Protein AF-H2CIX2-F1 (afdb_monomer_lite)

InterPro domains:
  IPR001054 Adenylyl cyclase class-3/4/guanylyl cyclase [PF00211] (110-198)
  IPR001054 Adenylyl cyclase class-3/4/guanylyl cyclase [PS50125] (110-193)
  IPR001054 Adenylyl cyclase class-3/4/guanylyl cyclase [cd07302] (110-238)
  IPR007024 BLUF domain [PF04940] (1-93)
  IPR007024 BLUF domain [PS50925] (1-93)
  IPR007024 BLUF domain [SM01034] (1-94)
  IPR029787 Nucleotide cyclase [G3DSA:3.30.70.1230] (106-246)
  IPR029787 Nucleotide cyclase [SSF55073] (110-239)
  IPR036046 Acylphosphatase-like domain superfamily [SSF54975] (1-106)
  IPR050697 Adenylyl/Guanylyl Cyclase Class-3/4 [PTHR43081] (109-240)

pLDDT: mean 87.99, std 11.82, range [38.31, 97.81]

Radius of gyration: 23.23 Å; chains: 1; bounding box: 49×44×59 Å

Secondary structure (DSSP, 8-state):
-EEEEEEEEESS---HHHHHHHHHHHHHHHHHHT-EEEEEEETTEEEEEEEE-HHHHHHHHHHHHT-TTEEEEEEEEEE-S-SS-SSTT-S-EEEESSS---GGGSPEEEEETTEEEE---GGGHHHHHHHHHHHHHHHHHHHHTS-TTSGGGG----EEE--S--EEEEEE-SS-EEEEEESHHHHHHHHHHHHGGGSSBSEEEEHHHHHHS---SEEEEEEE--TT-SSPEEEEEE--GGGB-SS-HHHHHHHHHHHT-

Sequence (261 aa):
MKRVTYISRFSRHLTGEEIQKIAELSIRNNERDGLTGVLFTYKDVFYQIIEGPVEILDARLSKIFADDRHRDLFVLKVELNLETRAYSDWAMKTVILDDSQDFLMRPVSEMLGDGLMAVFNADETAASLEAVRQISAKLKSLRASRSANDPFSLLFAGFGISTGKVLEGNVGSVSRKDYTYLGDTVNTAARLQAVTRKVGRSVIFDESVLAAGNLSNVQPIGRYVPRGKDTELRLFSLTDLAVRLELPYDELKARIRDLAQ

Organism: NCBI:txid929563

Structure (mmCIF, N/CA/C/O backbone):
data_AF-H2CIX2-F1
#
_entry.id   AF-H2CIX2-F1
#
loop_
_atom_site.group_PDB
_atom_site.id
_atom_site.type_symbol
_atom_site.label_atom_id
_atom_site.label_alt_id
_atom_site.label_comp_id
_atom_site.label_asym_id
_atom_site.label_entity_id
_atom_site.label_seq_id
_atom_site.pdbx_PDB_ins_code
_atom_site.Cartn_x
_atom_site.Cartn_y
_atom_site.Cartn_z
_atom_site.occupancy
_atom_site.B_iso_or_equiv
_atom_site.auth_seq_id
_atom_site.auth_comp_id
_atom_site.auth_asym_id
_atom_site.auth_atom_id
_atom_site.pdbx_PDB_model_num
ATOM 1 N N . MET A 1 1 ? 8.167 6.685 -32.678 1.00 94.19 1 MET A N 1
ATOM 2 C CA . MET A 1 1 ? 9.001 5.989 -31.664 1.00 94.19 1 MET A CA 1
ATOM 3 C C . MET A 1 1 ? 8.345 4.670 -31.266 1.00 94.19 1 MET A C 1
ATOM 5 O O . MET A 1 1 ? 7.180 4.461 -31.596 1.00 94.19 1 MET A O 1
ATOM 9 N N . LYS A 1 2 ? 9.075 3.781 -30.586 1.00 96.75 2 LYS A N 1
ATOM 10 C CA . LYS A 1 2 ? 8.576 2.514 -30.025 1.00 96.75 2 LYS A CA 1
ATOM 11 C C . LYS A 1 2 ? 8.712 2.537 -28.506 1.00 96.75 2 LYS A C 1
ATOM 13 O O . LYS A 1 2 ? 9.652 3.143 -27.995 1.00 96.75 2 LYS A O 1
ATOM 18 N N . ARG A 1 3 ? 7.801 1.866 -27.803 1.00 97.69 3 ARG A N 1
ATOM 19 C CA . ARG A 1 3 ? 7.899 1.580 -26.368 1.00 97.69 3 ARG A CA 1
ATOM 20 C C . ARG A 1 3 ? 7.676 0.102 -26.116 1.00 97.69 3 ARG A C 1
ATOM 22 O O . ARG A 1 3 ? 6.799 -0.511 -26.723 1.00 97.69 3 ARG A O 1
ATOM 29 N N . VAL A 1 4 ? 8.469 -0.458 -25.214 1.00 97.38 4 VAL A N 1
ATOM 30 C CA . VAL A 1 4 ? 8.350 -1.848 -24.781 1.00 97.38 4 VAL A CA 1
ATOM 31 C C . VAL A 1 4 ? 8.257 -1.892 -23.267 1.00 97.38 4 VAL A C 1
ATOM 33 O O . VAL A 1 4 ? 9.027 -1.238 -22.564 1.00 97.38 4 VAL A O 1
ATOM 36 N N . THR A 1 5 ? 7.303 -2.680 -22.784 1.00 96.94 5 THR A N 1
ATOM 37 C CA . THR A 1 5 ? 7.120 -3.002 -21.373 1.00 96.94 5 THR A CA 1
ATOM 38 C C . THR A 1 5 ? 7.333 -4.492 -21.192 1.00 96.94 5 THR A C 1
ATOM 40 O O . THR A 1 5 ? 6.685 -5.296 -21.869 1.00 96.94 5 THR A O 1
ATOM 43 N N . TYR A 1 6 ? 8.221 -4.873 -20.283 1.00 95.44 6 TYR A N 1
ATOM 44 C CA . TYR A 1 6 ? 8.498 -6.275 -20.001 1.00 95.44 6 TYR A CA 1
ATOM 45 C C . TYR A 1 6 ? 8.793 -6.505 -18.520 1.00 95.44 6 TYR A C 1
ATOM 47 O O . TYR A 1 6 ? 9.116 -5.577 -17.773 1.00 95.44 6 TYR A O 1
ATOM 55 N N . ILE A 1 7 ? 8.691 -7.770 -18.127 1.00 96.06 7 ILE A N 1
ATOM 56 C CA . ILE A 1 7 ? 9.115 -8.273 -16.823 1.00 96.06 7 ILE A CA 1
ATOM 57 C C . ILE A 1 7 ? 10.163 -9.362 -16.994 1.00 96.06 7 ILE A C 1
ATOM 59 O O . ILE A 1 7 ? 10.184 -10.059 -18.005 1.00 96.06 7 ILE A O 1
ATOM 63 N N . SER A 1 8 ? 11.031 -9.516 -16.003 1.00 95.00 8 SER A N 1
ATOM 64 C CA . SER A 1 8 ? 12.005 -10.610 -15.932 1.00 95.00 8 SER A CA 1
ATOM 65 C C . SER A 1 8 ? 12.350 -10.884 -14.475 1.00 95.00 8 SER A C 1
ATOM 67 O O . SER A 1 8 ? 12.290 -9.973 -13.654 1.00 95.00 8 SER A O 1
ATOM 69 N N . ARG A 1 9 ? 12.733 -12.111 -14.139 1.00 92.81 9 ARG A N 1
ATOM 70 C CA . ARG A 1 9 ? 13.180 -12.471 -12.787 1.00 92.81 9 ARG A CA 1
ATOM 71 C C . ARG A 1 9 ? 14.685 -12.386 -12.682 1.00 92.81 9 ARG A C 1
ATOM 73 O O . ARG A 1 9 ? 15.374 -12.628 -13.667 1.00 92.81 9 ARG A O 1
ATOM 80 N N . PHE A 1 10 ? 15.210 -12.121 -11.496 1.00 95.38 10 PHE A N 1
ATOM 81 C CA . PHE A 1 10 ? 16.650 -12.167 -11.303 1.00 95.38 10 PHE A CA 1
ATOM 82 C C . PHE A 1 10 ? 17.150 -13.612 -11.479 1.00 95.38 10 PHE A C 1
ATOM 84 O O . PHE A 1 10 ? 16.494 -14.583 -11.078 1.00 95.38 10 PHE A O 1
ATOM 91 N N . SER A 1 11 ? 18.321 -13.772 -12.095 1.00 94.88 11 SER A N 1
ATOM 92 C CA . SER A 1 11 ? 18.968 -15.088 -12.226 1.00 94.88 11 SER A CA 1
ATOM 93 C C . SER A 1 11 ? 19.541 -15.570 -10.893 1.00 94.88 11 SER A C 1
ATOM 95 O O . SER A 1 11 ? 19.575 -16.768 -10.618 1.00 94.88 11 SER A O 1
ATOM 97 N N . ARG A 1 12 ? 19.947 -14.620 -10.049 1.00 93.25 12 ARG A N 1
ATOM 98 C CA . ARG A 1 12 ? 20.341 -14.786 -8.649 1.00 93.25 12 ARG A CA 1
ATOM 99 C C . ARG A 1 12 ? 19.885 -13.559 -7.873 1.00 93.25 12 ARG A C 1
ATOM 101 O O . ARG A 1 12 ? 19.645 -12.527 -8.485 1.00 93.25 12 ARG A O 1
ATOM 108 N N . HIS A 1 13 ? 19.855 -13.631 -6.551 1.00 88.44 13 HIS A N 1
ATOM 109 C CA . HIS A 1 13 ? 19.632 -12.431 -5.753 1.00 88.44 13 HIS A CA 1
ATOM 110 C C . HIS A 1 13 ? 20.687 -11.352 -6.085 1.00 88.44 13 HIS A C 1
ATOM 112 O O . HIS A 1 13 ? 21.881 -11.663 -6.219 1.00 88.44 13 HIS A O 1
ATOM 118 N N . LEU A 1 14 ? 20.228 -10.112 -6.270 1.00 90.25 14 LEU A N 1
ATOM 119 C CA . LEU A 1 14 ? 21.051 -8.944 -6.589 1.00 90.25 14 LEU A CA 1
ATOM 120 C C . LEU A 1 14 ? 20.946 -7.947 -5.442 1.00 90.25 14 LEU A C 1
ATOM 122 O O . LEU A 1 14 ? 19.845 -7.645 -4.989 1.00 90.25 14 LEU A O 1
ATOM 126 N N . THR A 1 15 ? 22.079 -7.415 -4.991 1.00 89.62 15 THR A N 1
ATOM 127 C CA . THR A 1 15 ? 22.074 -6.395 -3.935 1.00 89.62 15 THR A CA 1
ATOM 128 C C . THR A 1 15 ? 21.650 -5.030 -4.481 1.00 89.62 15 THR A C 1
ATOM 130 O O . THR A 1 15 ? 21.780 -4.758 -5.679 1.00 89.62 15 THR A O 1
ATOM 133 N N . GLY A 1 16 ? 21.213 -4.125 -3.598 1.00 87.12 16 GLY A N 1
ATOM 134 C CA . GLY A 1 16 ? 20.889 -2.743 -3.973 1.00 87.12 16 GLY A CA 1
ATOM 135 C C . GLY A 1 16 ? 22.035 -2.029 -4.706 1.00 87.12 16 GLY A C 1
ATOM 136 O O . GLY A 1 16 ? 21.798 -1.329 -5.687 1.00 87.12 16 GLY A O 1
ATOM 137 N N . GLU A 1 17 ? 23.296 -2.280 -4.328 1.00 89.75 17 GLU A N 1
ATOM 138 C CA . GLU A 1 17 ? 24.467 -1.741 -5.039 1.00 89.75 17 GLU A CA 1
ATOM 139 C C . GLU A 1 17 ? 24.618 -2.295 -6.462 1.00 89.75 17 GLU A C 1
ATOM 141 O O . GLU A 1 17 ? 25.010 -1.574 -7.381 1.00 89.75 17 GLU A O 1
ATOM 146 N N . GLU A 1 18 ? 24.333 -3.581 -6.672 1.00 92.19 18 GLU A N 1
ATOM 147 C CA . GLU A 1 18 ? 24.385 -4.193 -8.002 1.00 92.19 18 GLU A CA 1
ATOM 148 C C . GLU A 1 18 ? 23.289 -3.631 -8.908 1.00 92.19 18 GLU A C 1
ATOM 150 O O . GLU A 1 18 ? 23.552 -3.310 -10.071 1.00 92.19 18 GLU A O 1
ATOM 155 N N . ILE A 1 19 ? 22.088 -3.441 -8.360 1.00 92.12 19 ILE A N 1
ATOM 156 C CA . ILE A 1 19 ? 20.970 -2.795 -9.054 1.00 92.12 19 ILE A CA 1
ATOM 157 C C . ILE A 1 19 ? 21.322 -1.339 -9.384 1.00 92.12 19 ILE A C 1
ATOM 159 O O . ILE A 1 19 ? 21.088 -0.889 -10.506 1.00 92.12 19 ILE A O 1
ATOM 163 N N . GLN A 1 20 ? 21.970 -0.620 -8.468 1.00 90.06 20 GLN A N 1
ATOM 164 C CA . GLN A 1 20 ? 22.418 0.750 -8.706 1.00 90.06 20 GLN A CA 1
ATOM 165 C C . GLN A 1 20 ? 23.467 0.829 -9.829 1.00 90.06 20 GLN A C 1
ATOM 167 O O . GLN A 1 20 ? 23.382 1.696 -10.698 1.00 90.06 20 GLN A O 1
ATOM 172 N N . LYS A 1 21 ? 24.402 -0.125 -9.905 1.00 94.50 21 LYS A N 1
ATOM 173 C CA . LYS A 1 21 ? 25.356 -0.219 -11.029 1.00 94.50 21 LYS A CA 1
ATOM 174 C C . LYS A 1 21 ? 24.655 -0.486 -12.364 1.00 94.50 21 LYS A C 1
ATOM 176 O O . LYS A 1 21 ? 25.053 0.074 -13.390 1.00 94.50 21 LYS A O 1
ATOM 181 N N . ILE A 1 22 ? 23.609 -1.322 -12.373 1.00 94.62 22 ILE A N 1
ATOM 182 C CA . ILE A 1 22 ? 22.756 -1.530 -13.557 1.00 94.62 22 ILE A CA 1
ATOM 183 C C . ILE A 1 22 ? 22.092 -0.211 -13.960 1.00 94.62 22 ILE A C 1
ATOM 185 O O . ILE A 1 22 ? 22.119 0.145 -15.142 1.00 94.62 22 ILE A O 1
ATOM 189 N N . ALA A 1 23 ? 21.542 0.526 -12.995 1.00 91.69 23 ALA A N 1
ATOM 190 C CA . ALA A 1 23 ? 20.888 1.808 -13.217 1.00 91.69 23 ALA A CA 1
ATOM 191 C C . ALA A 1 23 ? 21.842 2.838 -13.834 1.00 91.69 23 ALA A C 1
ATOM 193 O O . ALA A 1 23 ? 21.547 3.387 -14.891 1.00 91.69 23 ALA A O 1
ATOM 194 N N . GLU A 1 24 ? 23.017 3.047 -13.244 1.00 94.62 24 GLU A N 1
ATOM 195 C CA . GLU A 1 24 ? 24.020 4.007 -13.725 1.00 94.62 24 GLU A CA 1
ATOM 196 C C . GLU A 1 24 ? 24.525 3.681 -15.134 1.00 94.62 24 GLU A C 1
ATOM 198 O O . GLU A 1 24 ? 24.725 4.570 -15.970 1.00 94.62 24 GLU A O 1
ATOM 203 N N . LEU A 1 25 ? 24.737 2.395 -15.426 1.00 95.81 25 LEU A N 1
ATOM 204 C CA . LEU A 1 25 ? 25.108 1.955 -16.766 1.00 95.81 25 LEU A CA 1
ATOM 205 C C . LEU A 1 25 ? 23.959 2.163 -17.761 1.00 95.81 25 LEU A C 1
ATOM 207 O O . LEU A 1 25 ? 24.206 2.537 -18.909 1.00 95.81 25 LEU A O 1
ATOM 211 N N . SER A 1 26 ? 22.719 1.926 -17.333 1.00 95.62 26 SER A N 1
ATOM 212 C CA . SER A 1 26 ? 21.526 2.118 -18.158 1.00 95.62 26 SER A CA 1
ATOM 213 C C . SER A 1 26 ? 21.296 3.592 -18.464 1.00 95.62 26 SER A C 1
ATOM 215 O O . SER A 1 26 ? 21.103 3.920 -19.627 1.00 95.62 26 SER A O 1
ATOM 217 N N . ILE A 1 27 ? 21.411 4.482 -17.472 1.00 94.62 27 ILE A N 1
ATOM 218 C CA . ILE A 1 27 ? 21.290 5.938 -17.645 1.00 94.62 27 ILE A CA 1
ATOM 219 C C . ILE A 1 27 ? 22.288 6.421 -18.698 1.00 94.62 27 ILE A C 1
ATOM 221 O O . ILE A 1 27 ? 21.867 6.931 -19.730 1.00 94.62 27 ILE A O 1
ATOM 225 N N . ARG A 1 28 ? 23.590 6.157 -18.516 1.00 96.38 28 ARG A N 1
ATOM 226 C CA . ARG A 1 28 ? 24.632 6.604 -19.462 1.00 96.38 28 ARG A CA 1
ATOM 227 C C . ARG A 1 28 ? 24.407 6.094 -20.884 1.00 96.38 28 ARG A C 1
ATOM 229 O O . ARG A 1 28 ? 24.587 6.822 -21.857 1.00 96.38 28 ARG A O 1
ATOM 236 N N . ASN A 1 29 ? 24.047 4.819 -21.013 1.00 95.81 29 ASN A N 1
ATOM 237 C CA . ASN A 1 29 ? 23.776 4.214 -22.312 1.00 95.81 29 ASN A CA 1
ATOM 238 C C . ASN A 1 29 ? 22.541 4.822 -22.978 1.00 95.81 29 ASN A C 1
ATOM 240 O O . ASN A 1 29 ? 22.564 5.075 -24.177 1.00 95.81 29 ASN A O 1
ATOM 244 N N . ASN A 1 30 ? 21.481 5.038 -22.208 1.00 96.62 30 ASN A N 1
ATOM 245 C CA . ASN A 1 30 ? 20.217 5.540 -22.712 1.00 96.62 30 ASN A CA 1
ATOM 246 C C . ASN A 1 30 ? 20.297 7.022 -23.074 1.00 96.62 30 ASN A C 1
ATOM 248 O O . ASN A 1 30 ? 19.763 7.398 -24.109 1.00 96.62 30 ASN A O 1
ATOM 252 N N . GLU A 1 31 ? 21.023 7.837 -22.303 1.00 95.38 31 GLU A N 1
ATOM 253 C CA . GLU A 1 31 ? 21.308 9.234 -22.655 1.00 95.38 31 GLU A CA 1
ATOM 254 C C . GLU A 1 31 ? 22.016 9.327 -24.007 1.00 95.38 31 GLU A C 1
ATOM 256 O O . GLU A 1 31 ? 21.578 10.064 -24.888 1.00 95.38 31 GLU A O 1
ATOM 261 N N . ARG A 1 32 ? 23.068 8.521 -24.204 1.00 96.31 32 ARG A N 1
ATOM 262 C CA . ARG A 1 32 ? 23.796 8.451 -25.479 1.00 96.31 32 ARG A CA 1
ATOM 263 C C . ARG A 1 32 ? 22.892 8.016 -26.635 1.00 96.31 32 ARG A C 1
ATOM 265 O O . ARG A 1 32 ? 23.008 8.541 -27.737 1.00 96.31 32 ARG A O 1
ATOM 272 N N . ASP A 1 33 ? 22.029 7.038 -26.385 1.00 96.06 33 ASP A N 1
ATOM 273 C CA . ASP A 1 33 ? 21.206 6.386 -27.405 1.00 96.06 33 ASP A CA 1
ATOM 274 C C . ASP A 1 33 ? 19.844 7.088 -27.619 1.00 96.06 33 ASP A C 1
ATOM 276 O O . ASP A 1 33 ? 19.042 6.658 -28.448 1.00 96.06 33 ASP A O 1
ATOM 280 N N . GLY A 1 34 ? 19.550 8.163 -26.878 1.00 95.62 34 GLY A N 1
ATOM 281 C CA . GLY A 1 34 ? 18.254 8.844 -26.928 1.00 95.62 34 GLY A CA 1
ATOM 282 C C . GLY A 1 34 ? 17.087 7.951 -26.486 1.00 95.62 34 GLY A C 1
ATOM 283 O O . GLY A 1 34 ? 15.985 8.045 -27.035 1.00 95.62 34 GLY A O 1
ATOM 284 N N . LEU A 1 35 ? 17.320 7.051 -25.533 1.00 97.56 35 LEU A N 1
ATOM 285 C CA . LEU A 1 35 ? 16.307 6.192 -24.922 1.00 97.56 35 LEU A CA 1
ATOM 286 C C . LEU A 1 35 ? 15.858 6.787 -23.584 1.00 97.56 35 LEU A C 1
ATOM 288 O O . LEU A 1 35 ? 16.645 7.404 -22.871 1.00 97.56 35 LEU A O 1
ATOM 292 N N . THR A 1 36 ? 14.594 6.582 -23.233 1.00 97.19 36 THR A N 1
ATOM 293 C CA . THR A 1 36 ? 14.037 6.993 -21.940 1.00 97.19 36 THR A CA 1
ATOM 294 C C . THR A 1 36 ? 13.224 5.866 -21.327 1.00 97.19 36 THR A C 1
ATOM 296 O O . THR A 1 36 ? 12.839 4.921 -22.021 1.00 97.19 36 THR A O 1
ATOM 299 N N . GLY A 1 37 ? 12.965 5.931 -20.025 1.00 92.88 37 GLY A N 1
ATOM 300 C CA . GLY A 1 37 ? 12.165 4.918 -19.361 1.00 92.88 37 GLY A CA 1
ATOM 301 C C . GLY A 1 37 ? 12.316 4.853 -17.851 1.00 92.88 37 GLY A C 1
ATOM 302 O O . GLY A 1 37 ? 12.899 5.725 -17.201 1.00 92.88 37 GLY A O 1
ATOM 303 N N . VAL A 1 38 ? 11.776 3.768 -17.306 1.00 93.88 38 VAL A N 1
ATOM 304 C CA . VAL A 1 38 ? 11.781 3.465 -15.878 1.00 93.88 38 VAL A CA 1
ATOM 305 C C . VAL A 1 38 ? 12.042 1.978 -15.643 1.00 93.88 38 VAL A C 1
ATOM 307 O O . VAL A 1 38 ? 11.542 1.126 -16.380 1.00 93.88 38 VAL A O 1
ATOM 310 N N . LEU A 1 39 ? 12.821 1.682 -14.606 1.00 94.38 39 LEU A N 1
ATOM 311 C CA . LEU A 1 39 ? 13.141 0.348 -14.116 1.00 94.38 39 LEU A CA 1
ATOM 312 C C . LEU A 1 39 ? 12.684 0.232 -12.659 1.00 94.38 39 LEU A C 1
ATOM 314 O O . LEU A 1 39 ? 13.170 0.959 -11.794 1.00 94.38 39 LEU A O 1
ATOM 318 N N . PHE A 1 40 ? 11.776 -0.698 -12.388 1.00 91.31 40 PHE A N 1
ATOM 319 C CA . PHE A 1 40 ? 11.351 -1.060 -11.040 1.00 91.31 40 PHE A CA 1
ATOM 320 C C . PHE A 1 40 ? 11.924 -2.419 -10.652 1.00 91.31 40 PHE A C 1
ATOM 322 O O . PHE A 1 40 ? 12.026 -3.319 -11.492 1.00 91.31 40 PHE A O 1
ATOM 329 N N . THR A 1 41 ? 12.244 -2.575 -9.369 1.00 89.94 41 THR A N 1
ATOM 330 C CA . THR A 1 41 ? 12.546 -3.878 -8.766 1.00 89.94 41 THR A CA 1
ATOM 331 C C . THR A 1 41 ? 11.654 -4.139 -7.561 1.00 89.94 41 THR A C 1
ATOM 333 O O . THR A 1 41 ? 11.426 -3.229 -6.765 1.00 89.94 41 THR A O 1
ATOM 336 N N . TYR A 1 42 ? 11.119 -5.358 -7.462 1.00 85.00 42 TYR A N 1
ATOM 337 C CA . TYR A 1 42 ? 10.347 -5.840 -6.312 1.00 85.00 42 TYR A CA 1
ATOM 338 C C . TYR A 1 42 ? 10.465 -7.360 -6.199 1.00 85.00 42 TYR A C 1
ATOM 340 O O . TYR A 1 42 ? 10.190 -8.053 -7.181 1.00 85.00 42 TYR A O 1
ATOM 348 N N . LYS A 1 43 ? 10.836 -7.880 -5.024 1.00 83.44 43 LYS A N 1
ATOM 349 C CA . LYS A 1 43 ? 10.956 -9.318 -4.720 1.00 83.44 43 LYS A CA 1
ATOM 350 C C . LYS A 1 43 ? 11.637 -10.117 -5.840 1.00 83.44 43 LYS A C 1
ATOM 352 O O . LYS A 1 43 ? 11.060 -11.059 -6.383 1.00 83.44 43 LYS A O 1
ATOM 357 N N . ASP A 1 44 ? 12.851 -9.709 -6.208 1.00 88.56 44 ASP A N 1
ATOM 358 C CA . ASP A 1 44 ? 13.673 -10.331 -7.262 1.00 88.56 44 ASP A CA 1
ATOM 359 C C . ASP A 1 44 ? 13.056 -10.310 -8.681 1.00 88.56 44 ASP A C 1
ATOM 361 O O . ASP A 1 44 ? 13.398 -11.124 -9.548 1.00 88.56 44 ASP A O 1
ATOM 365 N N . VAL A 1 45 ? 12.139 -9.379 -8.953 1.00 91.00 45 VAL A N 1
ATOM 366 C CA . VAL A 1 45 ? 11.558 -9.150 -10.282 1.00 91.00 45 VAL A CA 1
ATOM 367 C C . VAL A 1 45 ? 11.972 -7.777 -10.795 1.00 91.00 45 VAL A C 1
ATOM 369 O O . VAL A 1 45 ? 11.794 -6.773 -10.113 1.00 91.00 45 VAL A O 1
ATOM 372 N N . PHE A 1 46 ? 12.468 -7.724 -12.031 1.00 95.00 46 PHE A N 1
ATOM 373 C CA . PHE A 1 46 ? 12.577 -6.496 -12.811 1.00 95.00 46 PHE A CA 1
ATOM 374 C C . PHE A 1 46 ? 11.273 -6.239 -13.566 1.00 95.00 46 PHE A C 1
ATOM 376 O O . PHE A 1 46 ? 10.760 -7.125 -14.253 1.00 95.00 46 PHE A O 1
ATOM 383 N N . TYR A 1 47 ? 10.799 -4.999 -13.513 1.00 95.50 47 TYR A N 1
ATOM 384 C CA . TYR A 1 47 ? 9.753 -4.473 -14.383 1.00 95.50 47 TYR A CA 1
ATOM 385 C C . TYR A 1 47 ? 10.303 -3.237 -15.085 1.00 95.50 47 TYR A C 1
ATOM 387 O O . TYR A 1 47 ? 10.655 -2.259 -14.427 1.00 95.50 47 TYR A O 1
ATOM 395 N N . GLN A 1 48 ? 10.391 -3.260 -16.413 1.00 96.44 48 GLN A N 1
ATOM 396 C CA . GLN A 1 48 ? 10.991 -2.159 -17.162 1.00 96.44 48 GLN A CA 1
ATOM 397 C C . GLN A 1 48 ? 10.076 -1.666 -18.274 1.00 96.44 48 GLN A C 1
ATOM 399 O O . GLN A 1 48 ? 9.485 -2.446 -19.024 1.00 96.44 48 GLN A O 1
ATOM 404 N N . ILE A 1 49 ? 10.004 -0.342 -18.392 1.00 97.06 49 ILE A N 1
ATOM 405 C CA . ILE A 1 49 ? 9.420 0.355 -19.531 1.00 97.06 49 ILE A CA 1
ATOM 406 C C . ILE A 1 49 ? 10.535 1.159 -20.184 1.00 97.06 49 ILE A C 1
ATOM 408 O O . ILE A 1 49 ? 11.195 1.951 -19.515 1.00 97.06 49 ILE A O 1
ATOM 412 N N . ILE A 1 50 ? 10.742 0.966 -21.481 1.00 97.81 50 ILE A N 1
ATOM 413 C CA . ILE A 1 50 ? 11.768 1.677 -22.242 1.00 97.81 50 ILE A CA 1
ATOM 414 C C . ILE A 1 50 ? 11.209 2.125 -23.594 1.00 97.81 50 ILE A C 1
ATOM 416 O O . ILE A 1 50 ? 10.484 1.381 -24.258 1.00 97.81 50 ILE A O 1
ATOM 420 N N . GLU A 1 51 ? 11.505 3.362 -23.987 1.00 97.31 51 GLU A N 1
ATOM 421 C CA . GLU A 1 51 ? 10.970 3.997 -25.190 1.00 97.31 51 GLU A CA 1
ATOM 422 C C . GLU A 1 51 ? 12.027 4.821 -25.943 1.00 97.31 51 GLU A C 1
ATOM 424 O O . GLU A 1 51 ? 12.947 5.400 -25.360 1.00 97.31 51 GLU A O 1
ATOM 429 N N . GLY A 1 52 ? 11.904 4.882 -27.269 1.00 97.25 52 GLY A N 1
ATOM 430 C CA . GLY A 1 52 ? 12.817 5.646 -28.116 1.00 97.25 52 GLY A CA 1
ATOM 431 C C . GLY A 1 52 ? 12.741 5.302 -29.605 1.00 97.25 52 GLY A C 1
ATOM 432 O O . GLY A 1 52 ? 11.732 4.749 -30.063 1.00 97.25 52 GLY A O 1
ATOM 433 N N . PRO A 1 53 ? 13.770 5.671 -30.391 1.00 97.62 53 PRO A N 1
ATOM 434 C CA . PRO A 1 53 ? 13.881 5.287 -31.798 1.00 97.62 53 PRO A CA 1
ATOM 435 C C . PRO A 1 53 ? 13.843 3.762 -31.954 1.00 97.62 53 PRO A C 1
ATOM 437 O O . PRO A 1 53 ? 14.417 3.050 -31.133 1.00 97.62 53 PRO A O 1
ATOM 440 N N . VAL A 1 54 ? 13.149 3.262 -32.979 1.00 96.88 54 VAL A N 1
ATOM 441 C CA . VAL A 1 54 ? 12.785 1.837 -33.100 1.00 96.88 54 VAL A CA 1
ATOM 442 C C . VAL A 1 54 ? 14.028 0.955 -33.184 1.00 96.88 54 VAL A C 1
ATOM 444 O O . VAL A 1 54 ? 14.183 0.020 -32.406 1.00 96.88 54 VAL A O 1
ATOM 447 N N . GLU A 1 55 ? 14.944 1.307 -34.076 1.00 96.62 55 GLU A N 1
ATOM 448 C CA . GLU A 1 55 ? 16.151 0.547 -34.389 1.00 96.62 55 GLU A CA 1
ATOM 449 C C . GLU A 1 55 ? 17.114 0.529 -33.198 1.00 96.62 55 GLU A C 1
ATOM 451 O O . GLU A 1 55 ? 17.699 -0.500 -32.857 1.00 96.62 55 GLU A O 1
ATOM 456 N N . ILE A 1 56 ? 17.241 1.675 -32.526 1.00 97.69 56 ILE A N 1
ATOM 457 C CA . ILE A 1 56 ? 18.098 1.833 -31.350 1.00 97.69 56 ILE A CA 1
ATOM 458 C C . ILE A 1 56 ? 17.536 1.045 -30.165 1.00 97.69 56 ILE A C 1
ATOM 460 O O . ILE A 1 56 ? 18.280 0.360 -29.457 1.00 97.69 56 ILE A O 1
ATOM 464 N N . LEU A 1 57 ? 16.217 1.102 -29.970 1.00 97.44 57 LEU A N 1
ATOM 465 C CA . LEU A 1 57 ? 15.542 0.355 -28.923 1.00 97.44 57 LEU A CA 1
ATOM 466 C C . LEU A 1 57 ? 15.645 -1.155 -29.156 1.00 97.44 57 LEU A C 1
ATOM 468 O O . LEU A 1 57 ? 15.929 -1.889 -28.215 1.00 97.44 57 LEU A O 1
ATOM 472 N N . ASP A 1 58 ? 15.497 -1.626 -30.390 1.00 97.12 58 ASP A N 1
ATOM 473 C CA . ASP A 1 58 ? 15.586 -3.056 -30.705 1.00 97.12 58 ASP A CA 1
ATOM 474 C C . ASP A 1 58 ? 17.003 -3.606 -30.517 1.00 97.12 58 ASP A C 1
ATOM 476 O O . ASP A 1 58 ? 17.187 -4.690 -29.948 1.00 97.12 58 ASP A O 1
ATOM 480 N N . ALA A 1 59 ? 18.024 -2.824 -30.876 1.00 96.81 59 ALA A N 1
ATOM 481 C CA . ALA A 1 59 ? 19.413 -3.160 -30.576 1.00 96.81 59 ALA A CA 1
ATOM 482 C C . ALA A 1 59 ? 19.681 -3.208 -29.061 1.00 96.81 59 ALA A C 1
ATOM 484 O O . ALA A 1 59 ? 20.428 -4.066 -28.579 1.00 96.81 59 ALA A O 1
ATOM 485 N N . ARG A 1 60 ? 19.065 -2.304 -28.289 1.00 97.19 60 ARG A N 1
ATOM 486 C CA . ARG A 1 60 ? 19.170 -2.290 -26.827 1.00 97.19 60 ARG A CA 1
ATOM 487 C C . ARG A 1 60 ? 18.460 -3.486 -26.196 1.00 97.19 60 ARG A C 1
ATOM 489 O O . ARG A 1 60 ? 19.061 -4.153 -25.358 1.00 97.19 60 ARG A O 1
ATOM 496 N N . LEU A 1 61 ? 17.234 -3.784 -26.619 1.00 96.19 61 LEU A N 1
ATOM 497 C CA . LEU A 1 61 ? 16.454 -4.921 -26.126 1.00 96.19 61 LEU A CA 1
ATOM 498 C C . LEU A 1 61 ? 17.146 -6.247 -26.425 1.00 96.19 61 LEU A C 1
ATOM 500 O O . LEU A 1 61 ? 17.190 -7.095 -25.549 1.00 96.19 61 LEU A O 1
ATOM 504 N N . SER A 1 62 ? 17.777 -6.395 -27.591 1.00 96.31 62 SER A N 1
ATOM 505 C CA . SER A 1 62 ? 18.556 -7.599 -27.919 1.00 96.31 62 SER A CA 1
ATOM 506 C C . SER A 1 62 ? 19.684 -7.858 -26.914 1.00 96.31 62 SER A C 1
ATOM 508 O O . SER A 1 62 ? 19.919 -8.998 -26.528 1.00 96.31 62 SER A O 1
ATOM 510 N N . LYS A 1 63 ? 20.364 -6.797 -26.451 1.00 96.81 63 LYS A N 1
ATOM 511 C CA . LYS A 1 63 ? 21.393 -6.907 -25.405 1.00 96.81 63 LYS A CA 1
ATOM 512 C C . LYS A 1 63 ? 20.789 -7.232 -24.050 1.00 96.81 63 LYS A C 1
ATOM 514 O O . LYS A 1 63 ? 21.345 -8.053 -23.337 1.00 96.81 63 LYS A O 1
ATOM 519 N N . ILE A 1 64 ? 19.676 -6.582 -23.710 1.00 96.00 64 ILE A N 1
ATOM 520 C CA . ILE A 1 64 ? 18.995 -6.829 -22.443 1.00 96.00 64 ILE A CA 1
ATOM 521 C C . ILE A 1 64 ? 18.504 -8.276 -22.393 1.00 96.00 64 ILE A C 1
ATOM 523 O O . ILE A 1 64 ? 18.764 -8.950 -21.420 1.00 96.00 64 ILE A O 1
ATOM 527 N N . PHE A 1 65 ? 17.891 -8.797 -23.453 1.00 93.56 65 PHE A N 1
ATOM 528 C CA . PHE A 1 65 ? 17.337 -10.156 -23.475 1.00 93.56 65 PHE A CA 1
ATOM 529 C C . PHE A 1 65 ? 18.403 -11.255 -23.376 1.00 93.56 65 PHE A C 1
ATOM 531 O O . PHE A 1 65 ? 18.076 -12.390 -23.040 1.00 93.56 65 PHE A O 1
ATOM 538 N N . ALA A 1 66 ? 19.656 -10.928 -23.691 1.00 96.19 66 ALA A N 1
ATOM 539 C CA . ALA A 1 66 ? 20.799 -11.824 -23.566 1.00 96.19 66 ALA A CA 1
ATOM 540 C C . ALA A 1 66 ? 21.573 -11.635 -22.246 1.00 96.19 66 ALA A C 1
ATOM 542 O O . ALA A 1 66 ? 22.603 -12.279 -22.053 1.00 96.19 66 ALA A O 1
ATOM 543 N N . ASP A 1 67 ? 21.128 -10.732 -21.370 1.00 96.94 67 ASP A N 1
ATOM 544 C CA . ASP A 1 67 ? 21.804 -10.412 -20.118 1.00 96.94 67 ASP A CA 1
ATOM 545 C C . ASP A 1 67 ? 21.657 -11.563 -19.113 1.00 96.94 67 ASP A C 1
ATOM 547 O O . ASP A 1 67 ? 20.559 -12.041 -18.846 1.00 96.94 67 ASP A O 1
ATOM 551 N N . ASP A 1 68 ? 22.763 -12.025 -18.535 1.00 96.56 68 ASP A N 1
ATOM 552 C CA . ASP A 1 68 ? 22.778 -13.192 -17.647 1.00 96.56 68 ASP A CA 1
ATOM 553 C C . ASP A 1 68 ? 22.228 -12.898 -16.244 1.00 96.56 68 ASP A C 1
ATOM 555 O O . ASP A 1 68 ? 21.898 -13.820 -15.490 1.00 96.56 68 ASP A O 1
ATOM 559 N N . ARG A 1 69 ? 22.070 -11.619 -15.886 1.00 96.31 69 ARG A N 1
ATOM 560 C CA . ARG A 1 69 ? 21.573 -11.194 -14.569 1.00 96.31 69 ARG A CA 1
ATOM 561 C C . ARG A 1 69 ? 20.075 -11.426 -14.393 1.00 96.31 69 ARG A C 1
ATOM 563 O O . ARG A 1 69 ? 19.596 -11.389 -13.257 1.00 96.31 69 ARG A O 1
ATOM 570 N N . HIS A 1 70 ? 19.341 -11.700 -15.470 1.00 97.31 70 HIS A N 1
ATOM 571 C CA . HIS A 1 70 ? 17.920 -12.019 -15.409 1.00 97.31 70 HIS A CA 1
ATOM 572 C C . HIS A 1 70 ? 17.522 -13.224 -16.273 1.00 97.31 70 HIS A C 1
ATOM 574 O O . HIS A 1 70 ? 18.274 -13.707 -17.115 1.00 97.31 70 HIS A O 1
ATOM 580 N N . ARG A 1 71 ? 16.316 -13.731 -16.037 1.00 96.00 71 ARG A N 1
ATOM 581 C CA . ARG A 1 71 ? 15.711 -14.877 -16.721 1.00 96.00 71 ARG A CA 1
ATOM 582 C C . ARG A 1 71 ? 14.197 -14.714 -16.792 1.00 96.00 71 ARG A C 1
ATOM 584 O O . ARG A 1 71 ? 13.645 -13.750 -16.261 1.00 96.00 71 ARG A O 1
ATOM 591 N N . ASP A 1 72 ? 13.523 -15.678 -17.416 1.00 93.38 72 ASP A N 1
ATOM 592 C CA . ASP A 1 72 ? 12.059 -15.710 -17.547 1.00 93.38 72 ASP A CA 1
ATOM 593 C C . ASP A 1 72 ? 11.495 -14.393 -18.113 1.00 93.38 72 ASP A C 1
ATOM 595 O O . ASP A 1 72 ? 10.481 -13.877 -17.638 1.00 93.38 72 ASP A O 1
ATOM 599 N N . LEU A 1 73 ? 12.193 -13.806 -19.093 1.00 95.56 73 LEU A N 1
ATOM 600 C CA . LEU A 1 73 ? 11.792 -12.532 -19.672 1.00 95.56 73 LEU A CA 1
ATOM 601 C C . LEU A 1 73 ? 10.477 -12.686 -20.435 1.00 95.56 73 LEU A C 1
ATOM 603 O O . LEU A 1 73 ? 10.350 -13.522 -21.330 1.00 95.56 73 LEU A O 1
ATOM 607 N N . PHE A 1 74 ? 9.514 -11.832 -20.107 1.00 92.31 74 PHE A N 1
ATOM 608 C CA . PHE A 1 74 ? 8.202 -11.809 -20.729 1.00 92.31 74 PHE A CA 1
ATOM 609 C C . PHE A 1 74 ? 7.831 -10.383 -21.132 1.00 92.31 74 PHE A C 1
ATOM 611 O O . PHE A 1 74 ? 7.700 -9.487 -20.294 1.00 92.31 74 PHE A O 1
ATOM 618 N N . VAL A 1 75 ? 7.655 -10.169 -22.436 1.00 94.31 75 VAL A N 1
ATOM 619 C CA . VAL A 1 75 ? 7.211 -8.883 -22.980 1.00 94.31 75 VAL A CA 1
ATOM 620 C C . VAL A 1 75 ? 5.706 -8.755 -22.771 1.00 94.31 75 VAL A C 1
ATOM 622 O O . VAL A 1 75 ? 4.924 -9.507 -23.344 1.00 94.31 75 VAL A O 1
ATOM 625 N N . LEU A 1 76 ? 5.304 -7.786 -21.951 1.00 88.75 76 LEU A N 1
ATOM 626 C CA . LEU A 1 76 ? 3.905 -7.530 -21.612 1.00 88.75 76 LEU A CA 1
ATOM 627 C C . LEU A 1 76 ? 3.203 -6.711 -22.692 1.00 88.75 76 LEU A C 1
ATOM 629 O O . LEU A 1 76 ? 2.028 -6.930 -22.980 1.00 88.75 76 LEU A O 1
ATOM 633 N N . LYS A 1 77 ? 3.910 -5.730 -23.260 1.00 92.88 77 LYS A N 1
ATOM 634 C CA . LYS A 1 77 ? 3.325 -4.786 -24.210 1.00 92.88 77 LYS A CA 1
ATOM 635 C C . LYS A 1 77 ? 4.383 -4.216 -25.145 1.00 92.88 77 LYS A C 1
ATOM 637 O O . LYS A 1 77 ? 5.486 -3.875 -24.717 1.00 92.88 77 LYS A O 1
ATOM 642 N N . VAL A 1 78 ? 4.010 -4.065 -26.413 1.00 95.31 78 VAL A N 1
ATOM 643 C CA . VAL A 1 78 ? 4.783 -3.343 -27.427 1.00 95.31 78 VAL A CA 1
ATOM 644 C C . VAL A 1 78 ? 3.882 -2.293 -28.057 1.00 95.31 78 VAL A C 1
ATOM 646 O O . VAL A 1 78 ? 2.788 -2.605 -28.519 1.00 95.31 78 VAL A O 1
ATOM 649 N N . GLU A 1 79 ? 4.344 -1.050 -28.078 1.00 96.06 79 GLU A N 1
ATOM 650 C CA . GLU A 1 79 ? 3.648 0.081 -28.683 1.00 96.06 79 GLU A CA 1
ATOM 651 C C . GLU A 1 79 ? 4.523 0.679 -29.783 1.00 96.06 79 GLU A C 1
ATOM 653 O O . GLU A 1 79 ? 5.711 0.939 -29.578 1.00 96.06 79 GLU A O 1
ATOM 658 N N . LEU A 1 80 ? 3.935 0.885 -30.959 1.00 95.12 80 LEU A N 1
ATOM 659 C CA . LEU A 1 80 ? 4.603 1.411 -32.148 1.00 95.12 80 LEU A CA 1
ATOM 660 C C . LEU A 1 80 ? 4.010 2.770 -32.526 1.00 95.12 80 LEU A C 1
ATOM 662 O O . LEU A 1 80 ? 2.917 3.117 -32.087 1.00 95.12 80 LEU A O 1
ATOM 666 N N . ASN A 1 81 ? 4.729 3.516 -33.368 1.00 93.81 81 ASN A N 1
ATOM 667 C CA . ASN A 1 81 ? 4.288 4.803 -33.919 1.00 93.81 81 ASN A CA 1
ATOM 668 C C . ASN A 1 81 ? 3.921 5.854 -32.857 1.00 93.81 81 ASN A C 1
ATOM 670 O O . ASN A 1 81 ? 3.030 6.669 -33.059 1.00 93.81 81 ASN A O 1
ATOM 674 N N . LEU A 1 82 ? 4.631 5.857 -31.725 1.00 89.44 82 LEU A N 1
ATOM 675 C CA . LEU A 1 82 ? 4.443 6.859 -30.677 1.00 89.44 82 LEU A CA 1
ATOM 676 C C . LEU A 1 82 ? 4.990 8.222 -31.114 1.00 89.44 82 LEU A C 1
ATOM 678 O O . LEU A 1 82 ? 6.150 8.307 -31.541 1.00 89.44 82 LEU A O 1
ATOM 682 N N . GLU A 1 83 ? 4.169 9.260 -30.956 1.00 90.19 83 GLU A N 1
ATOM 683 C CA . GLU A 1 83 ? 4.518 10.663 -31.222 1.00 90.19 83 GLU A CA 1
ATOM 684 C C . GLU A 1 83 ? 5.193 11.331 -30.017 1.00 90.19 83 GLU A C 1
ATOM 686 O O . GLU A 1 83 ? 6.092 12.151 -30.185 1.00 90.19 83 GLU A O 1
ATOM 691 N N . THR A 1 84 ? 4.816 10.940 -28.796 1.00 87.62 84 THR A N 1
ATOM 692 C CA . THR A 1 84 ? 5.329 11.513 -27.545 1.00 87.62 84 THR A CA 1
ATOM 693 C C . THR A 1 84 ? 5.924 10.449 -26.622 1.00 87.62 84 THR A C 1
ATOM 695 O O . THR A 1 84 ? 5.588 9.264 -26.693 1.00 87.62 84 THR A O 1
ATOM 698 N N . ARG A 1 85 ? 6.845 10.887 -25.758 1.00 87.06 85 ARG A N 1
ATOM 699 C CA . ARG A 1 85 ? 7.436 10.081 -24.681 1.00 87.06 85 ARG A CA 1
ATOM 700 C C . ARG A 1 85 ? 6.565 10.179 -23.433 1.00 87.06 85 ARG A C 1
ATOM 702 O O . ARG A 1 85 ? 6.115 11.271 -23.102 1.00 87.06 85 ARG A O 1
ATOM 709 N N . ALA A 1 86 ? 6.356 9.067 -22.733 1.00 78.31 86 ALA A N 1
ATOM 710 C CA . ALA A 1 86 ? 5.738 9.097 -21.405 1.00 78.31 86 ALA A CA 1
ATOM 711 C C . ALA A 1 86 ? 6.734 9.510 -20.309 1.00 78.31 86 ALA A C 1
ATOM 713 O O . ALA A 1 86 ? 6.323 10.013 -19.268 1.00 78.31 86 ALA A O 1
ATOM 714 N N . TYR A 1 87 ? 8.032 9.307 -20.547 1.00 87.19 87 TYR A N 1
ATOM 715 C CA . TYR A 1 87 ? 9.104 9.505 -19.572 1.00 87.19 87 TYR A CA 1
ATOM 716 C C . TYR A 1 87 ? 10.220 10.388 -20.145 1.00 87.19 87 TYR A C 1
ATOM 718 O O . TYR A 1 87 ? 11.390 10.025 -20.076 1.00 87.19 87 TYR A O 1
ATOM 726 N N . SER A 1 88 ? 9.875 11.524 -20.761 1.00 79.69 88 SER A N 1
ATOM 727 C CA . SER A 1 88 ? 10.816 12.370 -21.520 1.00 79.69 88 SER A CA 1
ATOM 728 C C . SER A 1 88 ? 12.077 12.777 -20.755 1.00 79.69 88 SER A C 1
ATOM 730 O O . SER A 1 88 ? 13.136 12.896 -21.364 1.00 79.69 88 SER A O 1
ATOM 732 N N . ASP A 1 89 ? 11.970 12.947 -19.438 1.00 83.25 89 ASP A N 1
ATOM 733 C CA . ASP A 1 89 ? 13.035 13.514 -18.604 1.00 83.25 89 ASP A CA 1
ATOM 734 C C . ASP A 1 89 ? 13.914 12.441 -17.950 1.00 83.25 89 ASP A C 1
ATOM 736 O O . ASP A 1 89 ? 14.853 12.749 -17.215 1.00 83.25 89 ASP A O 1
ATOM 740 N N . TRP A 1 90 ? 13.601 11.162 -18.171 1.00 88.94 90 TRP A N 1
ATOM 741 C CA . TRP A 1 90 ? 14.238 10.052 -17.472 1.00 88.94 90 TRP A CA 1
ATOM 742 C C . TRP A 1 90 ? 14.928 9.127 -18.457 1.00 88.94 90 TRP A C 1
ATOM 744 O O . TRP A 1 90 ? 14.299 8.238 -19.028 1.00 88.94 90 TRP A O 1
ATOM 754 N N . ALA A 1 91 ? 16.246 9.274 -18.604 1.00 91.25 91 ALA A N 1
ATOM 755 C CA . ALA A 1 91 ? 17.031 8.335 -19.406 1.00 91.25 91 ALA A CA 1
ATOM 756 C C . ALA A 1 91 ? 16.843 6.890 -18.905 1.00 91.25 91 ALA A C 1
ATOM 758 O O . ALA A 1 91 ? 16.623 5.965 -19.689 1.00 91.25 91 ALA A O 1
ATOM 759 N N . MET A 1 92 ? 16.858 6.708 -17.579 1.00 95.50 92 MET A N 1
ATOM 760 C CA . MET A 1 92 ? 16.321 5.526 -16.904 1.00 95.50 92 MET A CA 1
ATOM 761 C C . MET A 1 92 ? 16.089 5.820 -15.417 1.00 95.50 92 MET A C 1
ATOM 763 O O . MET A 1 92 ? 17.017 5.739 -14.609 1.00 95.50 92 MET A O 1
ATOM 767 N N . LYS A 1 93 ? 14.859 6.159 -15.018 1.00 89.62 93 LYS A N 1
ATOM 768 C CA . LYS A 1 93 ? 14.544 6.298 -13.588 1.00 89.62 93 LYS A CA 1
ATOM 769 C C . LYS A 1 93 ? 14.541 4.908 -12.954 1.00 89.62 93 LYS A C 1
ATOM 771 O O . LYS A 1 93 ? 13.803 4.043 -13.406 1.00 89.62 93 LYS A O 1
ATOM 776 N N . THR A 1 94 ? 15.341 4.688 -11.915 1.00 89.19 94 THR A N 1
ATOM 777 C CA . THR A 1 94 ? 15.348 3.407 -11.190 1.00 89.19 94 THR A CA 1
ATOM 778 C C . THR A 1 94 ? 14.656 3.559 -9.844 1.00 89.19 94 THR A C 1
ATOM 780 O O . THR A 1 94 ? 14.883 4.544 -9.139 1.00 89.19 94 THR A O 1
ATOM 783 N N . VAL A 1 95 ? 13.786 2.606 -9.519 1.00 84.69 95 VAL A N 1
ATOM 784 C CA . VAL A 1 95 ? 13.032 2.544 -8.265 1.00 84.69 95 VAL A CA 1
ATOM 785 C C . VAL A 1 95 ? 13.178 1.139 -7.683 1.00 84.69 95 VAL A C 1
ATOM 787 O O . VAL A 1 95 ? 12.792 0.154 -8.313 1.00 84.69 95 VAL A O 1
ATOM 790 N N . ILE A 1 96 ? 13.748 1.045 -6.484 1.00 84.75 96 ILE A N 1
ATOM 791 C CA . ILE A 1 96 ? 13.885 -0.208 -5.734 1.00 84.75 96 ILE A CA 1
ATOM 792 C C . ILE A 1 96 ? 12.780 -0.226 -4.680 1.00 84.75 96 ILE A C 1
ATOM 794 O O . ILE A 1 96 ? 12.812 0.568 -3.743 1.00 84.75 96 ILE A O 1
ATOM 798 N N . LEU A 1 97 ? 11.766 -1.073 -4.873 1.00 76.44 97 LEU A N 1
ATOM 799 C CA . LEU A 1 97 ? 10.600 -1.135 -3.984 1.00 76.44 97 LEU A CA 1
ATOM 800 C C . LEU A 1 97 ? 10.877 -1.964 -2.724 1.00 76.44 97 LEU A C 1
ATOM 802 O O . LEU A 1 97 ? 10.217 -1.758 -1.711 1.00 76.44 97 LEU A O 1
ATOM 806 N N . ASP A 1 98 ? 11.863 -2.862 -2.765 1.00 72.44 98 ASP A N 1
ATOM 807 C CA . ASP A 1 98 ? 12.250 -3.676 -1.605 1.00 72.44 98 ASP A CA 1
ATOM 808 C C . ASP A 1 98 ? 12.913 -2.832 -0.495 1.00 72.44 98 ASP A C 1
ATOM 810 O O . ASP A 1 98 ? 12.702 -3.093 0.687 1.00 72.44 98 ASP A O 1
ATOM 814 N N . ASP A 1 99 ? 13.636 -1.769 -0.871 1.00 63.06 99 ASP A N 1
ATOM 815 C CA . ASP A 1 99 ? 14.352 -0.874 0.053 1.00 63.06 99 ASP A CA 1
ATOM 816 C C . ASP A 1 99 ? 13.527 0.355 0.472 1.00 63.06 99 ASP A C 1
ATOM 818 O O . ASP A 1 99 ? 13.965 1.161 1.301 1.00 63.06 99 ASP A O 1
ATOM 822 N N . SER A 1 100 ? 12.322 0.541 -0.084 1.00 55.41 100 SER A N 1
ATOM 823 C CA . SER A 1 100 ? 11.489 1.677 0.301 1.00 55.41 100 SER A CA 1
ATOM 824 C C . SER A 1 100 ? 10.912 1.450 1.702 1.00 55.41 100 SER A C 1
ATOM 826 O O . SER A 1 100 ? 9.898 0.776 1.874 1.00 55.41 100 SER A O 1
ATOM 828 N N . GLN A 1 101 ? 11.528 2.068 2.714 1.00 48.50 101 GLN A N 1
ATOM 829 C CA . GLN A 1 101 ? 10.906 2.246 4.037 1.00 48.50 101 GLN A CA 1
ATOM 830 C C . GLN A 1 101 ? 9.714 3.212 3.995 1.00 48.50 101 GLN A C 1
ATOM 832 O O . GLN A 1 101 ? 8.973 3.340 4.971 1.00 48.50 101 GLN A O 1
ATOM 837 N N . ASP A 1 102 ? 9.529 3.894 2.864 1.00 47.12 102 ASP A N 1
ATOM 838 C CA . ASP A 1 102 ? 8.396 4.764 2.620 1.00 47.12 102 ASP A CA 1
ATOM 839 C C . ASP A 1 102 ? 7.141 3.903 2.455 1.00 47.12 102 ASP A C 1
ATOM 841 O O . ASP A 1 102 ? 6.838 3.372 1.388 1.00 47.12 102 ASP A O 1
ATOM 845 N N . PHE A 1 103 ? 6.421 3.711 3.556 1.00 51.31 103 PHE A N 1
ATOM 846 C CA . PHE A 1 103 ? 5.225 2.877 3.609 1.00 51.31 103 PHE A CA 1
ATOM 847 C C . PHE A 1 103 ? 4.193 3.258 2.536 1.00 51.31 103 PHE A C 1
ATOM 849 O O . PHE A 1 103 ? 3.455 2.403 2.049 1.00 51.31 103 PHE A O 1
ATOM 856 N N . LEU A 1 104 ? 4.160 4.536 2.143 1.00 48.62 104 LEU A N 1
ATOM 857 C CA . LEU A 1 104 ? 3.288 5.066 1.094 1.00 48.62 104 LEU A CA 1
ATOM 858 C C . LEU A 1 104 ? 3.543 4.448 -0.293 1.00 48.62 104 LEU A C 1
ATOM 860 O O . LEU A 1 104 ? 2.679 4.551 -1.157 1.00 48.62 104 LEU A O 1
ATOM 864 N N . MET A 1 105 ? 4.694 3.802 -0.502 1.00 45.84 105 MET A N 1
ATOM 865 C CA . MET A 1 105 ? 5.053 3.104 -1.742 1.00 45.84 105 MET A CA 1
ATOM 866 C C . MET A 1 105 ? 4.619 1.630 -1.759 1.00 45.84 105 MET A C 1
ATOM 868 O O . MET A 1 105 ? 4.848 0.936 -2.752 1.00 45.84 105 MET A O 1
ATOM 872 N N . ARG A 1 106 ? 3.966 1.131 -0.697 1.00 56.66 106 ARG A N 1
ATOM 873 C CA . ARG A 1 106 ? 3.360 -0.206 -0.710 1.00 56.66 106 ARG A CA 1
ATOM 874 C C . ARG A 1 106 ? 2.172 -0.233 -1.676 1.00 56.66 106 ARG A C 1
ATOM 876 O O . ARG A 1 106 ? 1.379 0.710 -1.686 1.00 56.66 106 ARG A O 1
ATOM 883 N N . PRO A 1 107 ? 2.013 -1.303 -2.475 1.00 53.59 107 PRO A N 1
ATOM 884 C CA . PRO A 1 107 ? 0.942 -1.373 -3.454 1.00 53.59 107 PRO A CA 1
ATOM 885 C C . PRO A 1 107 ? -0.424 -1.295 -2.765 1.00 53.59 107 PRO A C 1
ATOM 887 O O . PRO A 1 107 ? -0.783 -2.145 -1.947 1.00 53.59 107 PRO A O 1
ATOM 890 N N . VAL A 1 108 ? -1.198 -0.268 -3.124 1.00 58.44 108 VAL A N 1
ATOM 891 C CA . VAL A 1 108 ? -2.639 -0.229 -2.864 1.00 58.44 108 VAL A CA 1
ATOM 892 C C . VAL A 1 108 ? -3.238 -1.429 -3.584 1.00 58.44 108 VAL A C 1
ATOM 894 O O . VAL A 1 108 ? -3.100 -1.560 -4.798 1.00 58.44 108 VAL A O 1
ATOM 897 N N . SER A 1 109 ? -3.860 -2.326 -2.825 1.00 59.00 109 SER A N 1
ATOM 898 C CA . SER A 1 109 ? -4.399 -3.573 -3.361 1.00 59.00 109 SER A CA 1
ATOM 899 C C . SER A 1 109 ? -5.628 -3.314 -4.223 1.00 59.00 109 SER A C 1
ATOM 901 O O . SER A 1 109 ? -5.808 -3.974 -5.238 1.00 59.00 109 SER A O 1
ATOM 903 N N . GLU A 1 110 ? -6.456 -2.338 -3.840 1.00 66.50 110 GLU A N 1
ATOM 904 C CA . GLU A 1 110 ? -7.651 -1.970 -4.598 1.00 66.50 110 GLU A CA 1
ATOM 905 C C . GLU A 1 110 ? -8.121 -0.546 -4.249 1.00 66.50 110 GLU A C 1
ATOM 907 O O . GLU A 1 110 ? -8.058 -0.131 -3.087 1.00 66.50 110 GLU A O 1
ATOM 912 N N . MET A 1 111 ? -8.608 0.203 -5.245 1.00 65.81 111 MET A N 1
ATOM 913 C CA . MET A 1 111 ? -9.353 1.452 -5.037 1.00 65.81 111 MET A CA 1
ATOM 914 C C . MET A 1 111 ? -10.855 1.160 -5.103 1.00 65.81 111 MET A C 1
ATOM 916 O O . MET A 1 111 ? -11.347 0.649 -6.106 1.00 65.81 111 MET A O 1
ATOM 920 N N . LEU A 1 112 ? -11.593 1.519 -4.054 1.00 67.94 112 LEU A N 1
ATOM 921 C CA . LEU A 1 112 ? -13.021 1.243 -3.891 1.00 67.94 112 LEU A CA 1
ATOM 922 C C . LEU A 1 112 ? -13.797 2.563 -3.797 1.00 67.94 112 LEU A C 1
ATOM 924 O O . LEU A 1 112 ? -14.219 2.977 -2.718 1.00 67.94 112 LEU A O 1
ATOM 928 N N . GLY A 1 113 ? -13.950 3.252 -4.930 1.00 78.00 113 GLY A N 1
ATOM 929 C CA . GLY A 1 113 ? -14.524 4.601 -4.958 1.00 78.00 113 GLY A CA 1
ATOM 930 C C . GLY A 1 113 ? -13.591 5.612 -4.285 1.00 78.00 113 GLY A C 1
ATOM 931 O O . GLY A 1 113 ? -12.499 5.862 -4.786 1.00 78.00 113 GLY A O 1
ATOM 932 N N . ASP A 1 114 ? -14.016 6.179 -3.154 1.00 79.06 114 ASP A N 1
ATOM 933 C CA . ASP A 1 114 ? -13.206 7.042 -2.280 1.00 79.06 114 ASP A CA 1
ATOM 934 C C . ASP A 1 114 ? -12.400 6.256 -1.224 1.00 79.06 114 ASP A C 1
ATOM 936 O O . ASP A 1 114 ? -11.612 6.839 -0.477 1.00 79.06 114 ASP A O 1
ATOM 940 N N . GLY A 1 115 ? -12.587 4.934 -1.152 1.00 82.00 115 GLY A N 1
ATOM 941 C CA . GLY A 1 115 ? -11.865 4.036 -0.256 1.00 82.00 115 GLY A CA 1
ATOM 942 C C . GLY A 1 115 ? -10.589 3.457 -0.869 1.00 82.00 115 GLY A C 1
ATOM 943 O O . GLY A 1 115 ? -10.502 3.220 -2.073 1.00 82.00 115 GLY A O 1
ATOM 944 N N . LEU A 1 116 ? -9.609 3.163 -0.014 1.00 88.38 116 LEU A N 1
ATOM 945 C CA . LEU A 1 116 ? -8.387 2.440 -0.370 1.00 88.38 116 LEU A CA 1
ATOM 946 C C . LEU A 1 116 ? -8.302 1.151 0.450 1.00 88.38 116 LEU A C 1
ATOM 948 O O . LEU A 1 116 ? -8.520 1.178 1.663 1.00 88.38 116 LEU A O 1
ATOM 952 N N . MET A 1 117 ? -7.945 0.044 -0.200 1.00 89.19 117 MET A N 1
ATOM 953 C CA . MET A 1 117 ? -7.558 -1.198 0.466 1.00 89.19 117 MET A CA 1
ATOM 954 C C . MET A 1 117 ? -6.040 -1.365 0.400 1.00 89.19 117 MET A C 1
ATOM 956 O O . MET A 1 117 ? -5.447 -1.318 -0.677 1.00 89.19 117 MET A O 1
ATOM 960 N N . ALA A 1 118 ? -5.419 -1.586 1.555 1.00 90.38 118 ALA A N 1
ATOM 961 C CA . ALA A 1 118 ? -4.001 -1.895 1.678 1.00 90.38 118 AL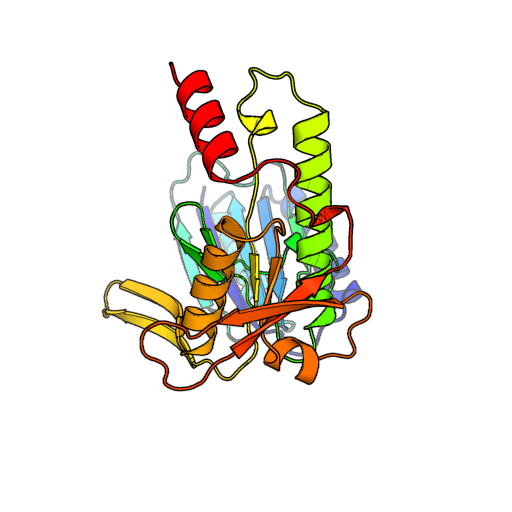A A CA 1
ATOM 962 C C . ALA A 1 118 ? -3.829 -3.167 2.510 1.00 90.38 118 ALA A C 1
ATOM 964 O O . ALA A 1 118 ? -4.553 -3.371 3.487 1.00 90.38 118 ALA A O 1
ATOM 965 N N . VAL A 1 119 ? -2.874 -4.009 2.119 1.00 90.25 119 VAL A N 1
ATOM 966 C CA . VAL A 1 119 ? -2.607 -5.297 2.765 1.00 90.25 119 VAL A CA 1
ATOM 967 C C . VAL A 1 119 ? -1.203 -5.316 3.357 1.00 90.25 119 VAL A C 1
ATOM 969 O O . VAL A 1 119 ? -0.247 -4.809 2.770 1.00 90.25 119 VAL A O 1
ATOM 972 N N . PHE A 1 120 ? -1.117 -5.906 4.545 1.00 90.19 120 PHE A N 1
ATOM 973 C CA . PHE A 1 120 ? 0.086 -6.077 5.352 1.00 90.19 120 PHE A CA 1
ATOM 974 C C . PHE A 1 120 ? 0.271 -7.557 5.630 1.00 90.19 120 PHE A C 1
ATOM 976 O O . PHE A 1 120 ? -0.717 -8.268 5.837 1.00 90.19 120 PHE A O 1
ATOM 983 N N . ASN A 1 121 ? 1.520 -8.017 5.674 1.00 87.31 121 ASN A N 1
ATOM 984 C CA . ASN A 1 121 ? 1.784 -9.340 6.223 1.00 87.31 121 ASN A CA 1
ATOM 985 C C . ASN A 1 121 ? 1.462 -9.337 7.727 1.00 87.31 121 ASN A C 1
ATOM 987 O O . ASN A 1 121 ? 1.469 -8.292 8.382 1.00 87.31 121 ASN A O 1
ATOM 991 N N . ALA A 1 122 ? 1.142 -10.505 8.287 1.00 83.00 122 ALA A N 1
ATOM 992 C CA . ALA A 1 122 ? 0.670 -10.604 9.672 1.00 83.00 122 ALA A CA 1
ATOM 993 C C . ALA A 1 122 ? 1.688 -10.064 10.700 1.00 83.00 122 ALA A C 1
ATOM 995 O O . ALA A 1 122 ? 1.301 -9.470 11.708 1.00 83.00 122 ALA A O 1
ATOM 996 N N . ASP A 1 123 ? 2.981 -10.217 10.419 1.00 84.06 123 ASP A N 1
ATOM 997 C CA . ASP A 1 123 ? 4.107 -9.713 11.209 1.00 84.06 123 ASP A CA 1
ATOM 998 C C . ASP A 1 123 ? 4.337 -8.195 11.075 1.00 84.06 123 ASP A C 1
ATOM 1000 O O . ASP A 1 123 ? 5.069 -7.598 11.861 1.00 84.06 123 ASP A O 1
ATOM 1004 N N . GLU A 1 124 ? 3.647 -7.529 10.149 1.00 88.38 124 GLU A N 1
ATOM 1005 C CA . GLU A 1 124 ? 3.765 -6.091 9.881 1.00 88.38 124 GLU A CA 1
ATOM 1006 C C . GLU A 1 124 ? 2.657 -5.265 10.548 1.00 88.38 124 GLU A C 1
ATOM 1008 O O . GLU A 1 124 ? 2.385 -4.120 10.172 1.00 88.38 124 GLU A O 1
ATOM 1013 N N . THR A 1 125 ? 2.015 -5.821 11.574 1.00 89.44 125 THR A N 1
ATOM 1014 C CA . THR A 1 125 ? 0.911 -5.160 12.275 1.00 89.44 125 THR A CA 1
ATOM 1015 C C . THR A 1 125 ? 1.307 -3.772 12.807 1.00 89.44 125 THR A C 1
ATOM 1017 O O . THR A 1 125 ? 0.554 -2.809 12.641 1.00 89.44 125 THR A O 1
ATOM 1020 N N . ALA A 1 126 ? 2.513 -3.620 13.365 1.00 88.44 126 ALA A N 1
ATOM 1021 C CA . ALA A 1 126 ? 3.014 -2.324 13.831 1.00 88.44 126 ALA A CA 1
ATOM 1022 C C . ALA A 1 126 ? 3.164 -1.302 12.688 1.00 88.44 126 ALA A C 1
ATOM 1024 O O . ALA A 1 126 ? 2.794 -0.139 12.850 1.00 88.44 126 ALA A O 1
ATOM 1025 N N . ALA A 1 127 ? 3.640 -1.741 11.517 1.00 89.00 127 ALA A N 1
ATOM 1026 C CA . ALA A 1 127 ? 3.778 -0.880 10.346 1.00 89.00 127 ALA A CA 1
ATOM 1027 C C . ALA A 1 127 ? 2.409 -0.390 9.851 1.00 89.00 127 ALA A C 1
ATOM 1029 O O . ALA A 1 127 ? 2.257 0.791 9.544 1.00 89.00 127 ALA A O 1
ATOM 1030 N N . SER A 1 128 ? 1.395 -1.268 9.835 1.00 91.69 128 SER A N 1
ATOM 1031 C CA . SER A 1 128 ? 0.032 -0.899 9.422 1.00 91.69 128 SER A CA 1
ATOM 1032 C C . SER A 1 128 ? -0.544 0.250 10.264 1.00 91.69 128 SER A C 1
ATOM 1034 O O . SER A 1 128 ? -1.136 1.191 9.732 1.00 91.69 128 SER A O 1
ATOM 1036 N N . LEU A 1 129 ? -0.311 0.222 11.580 1.00 92.12 129 LEU A N 1
ATOM 1037 C CA . LEU A 1 129 ? -0.788 1.2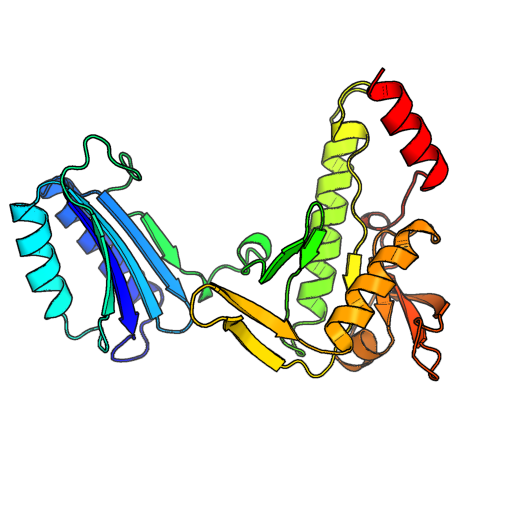40 12.514 1.00 92.12 129 LEU A CA 1
ATOM 1038 C C . LEU A 1 129 ? 0.033 2.527 12.445 1.00 92.12 129 LEU A C 1
ATOM 1040 O O . LEU A 1 129 ? -0.535 3.618 12.542 1.00 92.12 129 LEU A O 1
ATOM 1044 N N . GLU A 1 130 ? 1.345 2.423 12.241 1.00 90.62 130 GLU A N 1
ATOM 1045 C CA . GLU A 1 130 ? 2.197 3.598 12.055 1.00 90.62 130 GLU A CA 1
ATOM 1046 C C . GLU A 1 130 ? 1.813 4.371 10.791 1.00 90.62 130 GLU A C 1
ATOM 1048 O O . GLU A 1 130 ? 1.721 5.596 10.807 1.00 90.62 130 GLU A O 1
ATOM 1053 N N . ALA A 1 131 ? 1.453 3.686 9.713 1.00 91.00 131 ALA A N 1
ATOM 1054 C CA . ALA A 1 131 ? 0.951 4.374 8.536 1.00 91.00 131 ALA A CA 1
ATOM 1055 C C . ALA A 1 131 ? -0.369 5.094 8.761 1.00 91.00 131 ALA A C 1
ATOM 1057 O O . ALA A 1 131 ? -0.548 6.225 8.310 1.00 91.00 131 ALA A O 1
ATOM 1058 N N . VAL A 1 132 ? -1.289 4.479 9.504 1.00 93.38 132 VAL A N 1
ATOM 1059 C CA . VAL A 1 132 ? -2.528 5.149 9.899 1.00 93.38 132 VAL A CA 1
ATOM 1060 C C . VAL A 1 132 ? -2.231 6.406 10.713 1.00 93.38 132 VAL A C 1
ATOM 1062 O O . VAL A 1 132 ? -2.867 7.441 10.483 1.00 93.38 132 VAL A O 1
ATOM 1065 N N . ARG A 1 133 ? -1.247 6.363 11.621 1.00 91.69 133 ARG A N 1
ATOM 1066 C CA . ARG A 1 133 ? -0.785 7.556 12.345 1.00 91.69 133 ARG A CA 1
ATOM 1067 C C . ARG A 1 133 ? -0.249 8.618 11.396 1.00 91.69 133 ARG A C 1
ATOM 1069 O O . ARG A 1 133 ? -0.676 9.768 11.500 1.00 91.69 133 ARG A O 1
ATOM 1076 N N . GLN A 1 134 ? 0.640 8.255 10.474 1.00 92.00 134 GLN A N 1
ATOM 1077 C CA . GLN A 1 134 ? 1.258 9.196 9.537 1.00 92.00 134 GLN A CA 1
ATOM 1078 C C . GLN A 1 134 ? 0.228 9.842 8.611 1.00 92.00 134 GLN A C 1
ATOM 1080 O O . GLN A 1 134 ? 0.211 11.067 8.475 1.00 92.00 134 GLN A O 1
ATOM 1085 N N . ILE A 1 135 ? -0.689 9.055 8.044 1.00 93.38 135 ILE A N 1
ATOM 1086 C CA . ILE A 1 135 ? -1.776 9.568 7.204 1.00 93.38 135 ILE A CA 1
ATOM 1087 C C . ILE A 1 135 ? -2.687 10.481 8.033 1.00 93.38 135 ILE A C 1
ATOM 1089 O O . ILE A 1 135 ? -2.993 11.594 7.605 1.00 93.38 135 ILE A O 1
ATOM 1093 N N . SER A 1 136 ? -3.076 10.069 9.244 1.00 93.75 136 SER A N 1
ATOM 1094 C CA . SER A 1 136 ? -3.931 10.886 10.118 1.00 93.75 136 SER A CA 1
ATOM 1095 C C . SER A 1 136 ? -3.265 12.216 10.491 1.00 93.75 136 SER A C 1
ATOM 1097 O O . SER A 1 136 ? -3.907 13.267 10.431 1.00 93.75 136 SER A O 1
ATOM 1099 N N . ALA A 1 137 ? -1.966 12.199 10.807 1.00 91.69 137 ALA A N 1
ATOM 1100 C CA . ALA A 1 137 ? -1.183 13.396 11.094 1.00 91.69 137 ALA A CA 1
ATOM 1101 C C . ALA A 1 137 ? -1.068 14.306 9.863 1.00 91.69 137 ALA A C 1
ATOM 1103 O O . ALA A 1 137 ? -1.290 15.512 9.967 1.00 91.69 137 ALA A O 1
ATOM 1104 N N . LYS A 1 138 ? -0.796 13.739 8.682 1.00 94.06 138 LYS A N 1
ATOM 1105 C CA . LYS A 1 138 ? -0.701 14.499 7.432 1.00 94.06 138 LYS A CA 1
ATOM 1106 C C . LYS A 1 138 ? -2.027 15.160 7.070 1.00 94.06 138 LYS A C 1
ATOM 1108 O O . LYS A 1 138 ? -2.028 16.336 6.716 1.00 94.06 138 LYS A O 1
ATOM 1113 N N . LEU A 1 139 ? -3.143 14.444 7.210 1.00 93.94 139 LEU A N 1
ATOM 1114 C CA . LEU A 1 139 ? -4.482 14.993 6.999 1.00 93.94 139 LEU A CA 1
ATOM 1115 C C . LEU A 1 139 ? -4.805 16.095 8.012 1.00 93.94 139 LEU A C 1
ATOM 1117 O O . LEU A 1 139 ? -5.383 17.111 7.639 1.00 93.94 139 LEU A O 1
ATOM 1121 N N . LYS A 1 140 ? -4.402 15.939 9.279 1.00 93.44 140 LYS A N 1
ATOM 1122 C CA . LYS A 1 140 ? -4.568 16.989 10.293 1.00 93.44 140 LYS A CA 1
ATOM 1123 C C . LYS A 1 140 ? -3.793 18.255 9.930 1.00 93.44 140 LYS A C 1
ATOM 1125 O O . LYS A 1 140 ? -4.378 19.336 9.936 1.00 93.44 140 LYS A O 1
ATOM 1130 N N . SER A 1 141 ? -2.520 18.121 9.564 1.00 93.75 141 SER A N 1
ATOM 1131 C CA . SER A 1 141 ? -1.696 19.251 9.122 1.00 93.75 141 SER A CA 1
ATOM 1132 C C . SER A 1 141 ? -2.240 19.894 7.849 1.00 93.75 141 SER A C 1
ATOM 1134 O O . SER A 1 141 ? -2.246 21.116 7.745 1.00 93.75 141 SER A O 1
ATOM 1136 N N . LEU A 1 142 ? -2.740 19.086 6.906 1.00 94.44 142 LEU A N 1
ATOM 1137 C CA . LEU A 1 142 ? -3.382 19.583 5.694 1.00 94.44 142 LEU A CA 1
ATOM 1138 C C . LEU A 1 142 ? -4.616 20.414 6.035 1.00 94.44 142 LEU A C 1
ATOM 1140 O O . LEU A 1 142 ? -4.717 21.529 5.555 1.00 94.44 142 LEU A O 1
ATOM 1144 N N . ARG A 1 143 ? -5.527 19.925 6.882 1.00 94.56 143 ARG A N 1
ATOM 1145 C CA . ARG A 1 143 ? -6.715 20.700 7.270 1.00 94.56 143 ARG A CA 1
ATOM 1146 C C . ARG A 1 143 ? -6.348 22.012 7.964 1.00 94.56 143 ARG A C 1
ATOM 1148 O O . ARG A 1 143 ? -6.941 23.041 7.667 1.00 94.56 143 ARG A O 1
ATOM 1155 N N . ALA A 1 144 ? -5.354 21.983 8.854 1.00 93.25 144 ALA A N 1
ATOM 1156 C CA . ALA A 1 144 ? -4.909 23.159 9.602 1.00 93.25 144 ALA A CA 1
ATOM 1157 C C . ALA A 1 144 ? -4.258 24.236 8.715 1.00 93.25 144 ALA A C 1
ATOM 1159 O O . ALA A 1 144 ? -4.276 25.411 9.068 1.00 93.25 144 ALA A O 1
ATOM 1160 N N . SER A 1 145 ? -3.685 23.851 7.569 1.00 95.19 145 SER A N 1
ATOM 1161 C CA . SER A 1 145 ? -3.032 24.780 6.642 1.00 95.19 145 SER A CA 1
ATOM 1162 C C . SER A 1 145 ? -3.984 25.402 5.615 1.00 95.19 145 SER A C 1
ATOM 1164 O 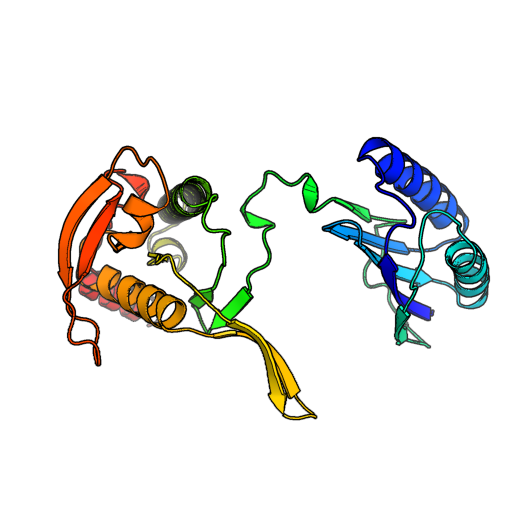O . SER A 1 145 ? -3.522 26.063 4.685 1.00 95.19 145 SER A O 1
ATOM 1166 N N . ARG A 1 146 ? -5.287 25.119 5.697 1.00 95.31 146 ARG A N 1
ATOM 1167 C CA . ARG A 1 146 ? -6.281 25.464 4.673 1.00 95.31 146 ARG A CA 1
ATOM 1168 C C . ARG A 1 146 ? -7.276 26.469 5.234 1.00 95.31 146 ARG A C 1
ATOM 1170 O O . ARG A 1 146 ? -7.559 26.477 6.429 1.00 95.31 146 ARG A O 1
ATOM 1177 N N . SER A 1 147 ? -7.794 27.338 4.371 1.00 93.06 147 SER A N 1
ATOM 1178 C CA . SER A 1 147 ? -8.869 28.254 4.754 1.00 93.06 147 SER A CA 1
ATOM 1179 C C . SER A 1 147 ? -10.172 27.478 4.967 1.00 93.06 147 SER A C 1
ATOM 1181 O O . SER A 1 147 ? -10.348 26.386 4.432 1.00 93.06 147 SER A O 1
ATOM 1183 N N . ALA A 1 148 ? -11.108 28.049 5.727 1.00 87.00 148 ALA A N 1
ATOM 1184 C CA . ALA A 1 148 ? -12.376 27.385 6.049 1.00 87.00 148 ALA A CA 1
ATOM 1185 C C . ALA A 1 148 ? -13.235 27.038 4.814 1.00 87.00 148 ALA A C 1
ATOM 1187 O O . ALA A 1 148 ? -14.040 26.116 4.880 1.00 87.00 148 ALA A O 1
ATOM 1188 N N . ASN A 1 149 ? -13.044 27.751 3.698 1.00 89.06 149 ASN A N 1
ATOM 1189 C CA . ASN A 1 149 ? -13.779 27.536 2.447 1.00 89.06 149 ASN A CA 1
ATOM 1190 C C . ASN A 1 149 ? -13.042 26.608 1.466 1.00 89.06 149 ASN A C 1
ATOM 1192 O O . ASN A 1 149 ? -13.544 26.339 0.379 1.00 89.06 149 ASN A O 1
ATOM 1196 N N . ASP A 1 150 ? -11.844 26.135 1.810 1.00 92.50 150 ASP A N 1
ATOM 1197 C CA . ASP A 1 150 ? -11.128 25.153 1.001 1.00 92.50 150 ASP A CA 1
ATOM 1198 C C . ASP A 1 150 ? -11.670 23.745 1.331 1.00 92.50 150 ASP A C 1
ATOM 1200 O O . ASP A 1 150 ? -11.671 23.370 2.510 1.00 92.50 150 ASP A O 1
ATOM 1204 N N . PRO A 1 151 ? -12.096 22.930 0.343 1.00 91.88 151 PRO A N 1
ATOM 1205 C CA . PRO A 1 151 ? -1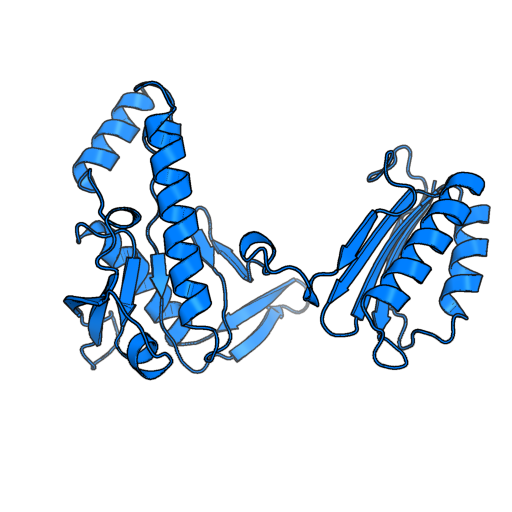2.567 21.563 0.577 1.00 91.88 151 PRO A CA 1
ATOM 1206 C C . PRO A 1 151 ? -11.585 20.697 1.380 1.00 91.88 151 PRO A C 1
ATOM 1208 O O . PRO A 1 151 ? -12.000 19.841 2.165 1.00 91.88 151 PRO A O 1
ATOM 1211 N N . PHE A 1 152 ? -10.276 20.935 1.245 1.00 93.38 152 PHE A N 1
ATOM 1212 C CA . PHE A 1 152 ? -9.252 20.203 1.987 1.00 93.38 152 PHE A CA 1
ATOM 1213 C C . PHE A 1 152 ? -9.252 20.507 3.488 1.00 93.38 152 PHE A C 1
ATOM 1215 O O . PHE A 1 152 ? -8.695 19.715 4.247 1.00 93.38 152 PHE A O 1
ATOM 1222 N N . SER A 1 153 ? -9.907 21.582 3.943 1.00 93.38 153 SER A N 1
ATOM 1223 C CA . SER A 1 153 ? -10.155 21.839 5.371 1.00 93.38 153 SER A CA 1
ATOM 1224 C C . SER A 1 153 ? -11.126 20.827 6.000 1.00 93.38 153 SER A C 1
ATOM 1226 O O . SER A 1 153 ? -11.117 20.632 7.216 1.00 93.38 153 SER A O 1
ATOM 1228 N N . LEU A 1 154 ? -11.901 20.115 5.171 1.00 94.06 154 LEU A N 1
ATOM 1229 C CA . LEU A 1 154 ? -12.872 19.090 5.562 1.00 94.06 154 LEU A CA 1
ATOM 1230 C C . LEU A 1 154 ? -12.455 17.674 5.123 1.00 94.06 154 LEU A C 1
ATOM 1232 O O . LEU A 1 154 ? -13.267 16.750 5.165 1.00 94.06 154 LEU A O 1
ATOM 1236 N N . LEU A 1 155 ? -11.193 17.463 4.727 1.00 93.69 155 LEU A N 1
ATOM 1237 C CA . LEU A 1 155 ? -10.711 16.140 4.325 1.00 93.69 155 LEU A CA 1
ATOM 1238 C C . LEU A 1 155 ? -10.358 15.278 5.548 1.00 93.69 155 LEU A C 1
ATOM 1240 O O . LEU A 1 155 ? -9.336 15.483 6.213 1.00 93.69 155 LEU A O 1
ATOM 1244 N N . PHE A 1 156 ? -11.195 14.280 5.828 1.00 93.88 156 PHE A N 1
ATOM 1245 C CA . PHE A 1 156 ? -10.994 13.273 6.873 1.00 93.88 156 PHE A CA 1
ATOM 1246 C C . PHE A 1 156 ? -10.974 11.866 6.272 1.00 93.88 156 PHE A C 1
ATOM 1248 O O . PHE A 1 156 ? -11.560 11.622 5.223 1.00 93.88 156 PHE A O 1
ATOM 1255 N N . ALA A 1 157 ? -10.336 10.932 6.977 1.00 94.19 157 ALA A N 1
ATOM 1256 C CA . ALA A 1 157 ? -10.319 9.520 6.620 1.00 94.19 157 ALA A CA 1
ATOM 1257 C C . ALA A 1 157 ? -10.644 8.656 7.844 1.00 94.19 157 ALA A C 1
ATOM 1259 O O . ALA A 1 157 ? -10.290 9.001 8.975 1.00 94.19 157 ALA A O 1
ATOM 1260 N N . GLY A 1 158 ? -11.329 7.542 7.594 1.00 95.69 158 GLY A N 1
ATOM 1261 C CA . GLY A 1 158 ? -11.565 6.476 8.560 1.00 95.69 158 GLY A CA 1
ATOM 1262 C C . GLY A 1 158 ? -10.839 5.209 8.124 1.00 95.69 158 GLY A C 1
ATOM 1263 O O . GLY A 1 158 ? -10.858 4.888 6.937 1.00 95.69 158 GLY A O 1
ATOM 1264 N N . PHE A 1 159 ? -10.257 4.486 9.075 1.00 97.19 159 PHE A N 1
ATOM 1265 C CA . PHE A 1 159 ? -9.432 3.301 8.876 1.00 97.19 159 PHE A CA 1
ATOM 1266 C C . PHE A 1 159 ? -9.995 2.131 9.686 1.00 97.19 159 PHE A C 1
ATOM 1268 O O . PHE A 1 159 ? -10.246 2.255 10.885 1.00 97.19 159 PHE A O 1
ATOM 1275 N N . GLY A 1 160 ? -10.183 0.991 9.028 1.00 96.81 160 GLY A N 1
ATOM 1276 C CA . GLY A 1 160 ? -10.557 -0.269 9.661 1.00 96.81 160 GLY A CA 1
ATOM 1277 C C . GLY A 1 160 ? -9.484 -1.313 9.402 1.00 96.81 160 GLY A C 1
ATOM 1278 O O . GLY A 1 160 ? -9.091 -1.485 8.252 1.00 96.81 160 GLY A O 1
ATOM 1279 N N . ILE A 1 161 ? -9.004 -1.989 10.445 1.00 96.06 161 ILE A N 1
ATOM 1280 C CA . ILE A 1 161 ? -7.913 -2.968 10.332 1.00 96.06 161 ILE A CA 1
ATOM 1281 C C . ILE A 1 161 ? -8.334 -4.274 11.004 1.00 96.06 161 ILE A C 1
ATOM 1283 O O . ILE A 1 161 ? -8.889 -4.268 12.101 1.00 96.06 161 ILE A O 1
ATOM 1287 N N . SER A 1 162 ? -8.071 -5.391 10.335 1.00 95.25 162 SER A N 1
ATOM 1288 C CA . SER A 1 162 ? -8.325 -6.741 10.834 1.00 95.25 162 SER A CA 1
ATOM 1289 C C . SER A 1 162 ? -7.225 -7.665 10.319 1.00 95.25 162 SER A C 1
ATOM 1291 O O . SER A 1 162 ? -6.736 -7.465 9.205 1.00 95.25 162 SER A O 1
ATOM 1293 N N . THR A 1 163 ? -6.854 -8.672 11.105 1.00 94.81 163 THR A N 1
ATOM 1294 C CA . THR A 1 163 ? -5.820 -9.647 10.752 1.00 94.81 163 THR A CA 1
ATOM 1295 C C . THR A 1 163 ? -6.431 -11.040 10.657 1.00 94.81 163 THR A C 1
ATOM 1297 O O . THR A 1 163 ? -7.201 -11.474 11.511 1.00 94.81 163 THR A O 1
ATOM 1300 N N . GLY A 1 164 ? -6.082 -11.782 9.610 1.00 93.00 164 GLY A N 1
ATOM 1301 C CA . GLY A 1 164 ? -6.561 -13.144 9.429 1.00 93.00 164 GLY A CA 1
ATOM 1302 C C . GLY A 1 164 ? -6.219 -13.710 8.062 1.00 93.00 164 GLY A C 1
ATOM 1303 O O . GLY A 1 164 ? -5.528 -13.086 7.260 1.00 93.00 164 GLY A O 1
ATOM 1304 N N . LYS A 1 165 ? -6.688 -14.933 7.812 1.00 92.81 165 LYS A N 1
ATOM 1305 C CA . LYS A 1 165 ? -6.440 -15.626 6.547 1.00 92.81 165 LYS A CA 1
ATOM 1306 C C . LYS A 1 165 ? -7.264 -14.997 5.429 1.00 92.81 165 LYS A C 1
ATOM 1308 O O . LYS A 1 165 ? -8.471 -14.800 5.568 1.00 92.81 165 LYS A O 1
ATOM 1313 N N . VAL A 1 166 ? -6.607 -14.771 4.301 1.00 91.00 166 VAL A N 1
ATOM 1314 C CA . VAL A 1 166 ? -7.211 -14.282 3.062 1.00 91.00 166 VAL A CA 1
ATOM 1315 C C . VAL A 1 166 ? -6.750 -15.150 1.898 1.00 91.00 166 VAL A C 1
ATOM 1317 O O . VAL A 1 166 ? -5.683 -15.761 1.950 1.00 91.00 166 VAL A O 1
ATOM 1320 N N . LEU A 1 167 ? -7.578 -15.229 0.864 1.00 85.62 167 LEU A N 1
ATOM 1321 C CA . LEU A 1 167 ? -7.207 -15.771 -0.434 1.00 85.62 167 LEU A CA 1
ATOM 1322 C C . LEU A 1 167 ? -6.694 -14.620 -1.291 1.00 85.62 167 LEU A C 1
ATOM 1324 O O . LEU A 1 167 ? -7.405 -13.639 -1.485 1.00 85.62 167 LEU A O 1
ATOM 1328 N N . GLU A 1 168 ? -5.481 -14.751 -1.802 1.00 84.81 168 GLU A N 1
ATOM 1329 C CA . GLU A 1 168 ? -4.863 -13.794 -2.713 1.00 84.81 168 GLU A CA 1
ATOM 1330 C C . GLU A 1 168 ? -4.876 -14.376 -4.132 1.00 84.81 168 GLU A C 1
ATOM 1332 O O . GLU A 1 168 ? -4.515 -15.540 -4.330 1.00 84.81 168 GLU A O 1
ATOM 1337 N N . GLY A 1 169 ? -5.301 -13.596 -5.130 1.00 69.31 169 GLY A N 1
ATOM 1338 C CA . GLY A 1 169 ? -5.178 -14.016 -6.522 1.00 69.31 169 GLY A CA 1
ATOM 1339 C C . GLY A 1 169 ? -6.036 -13.249 -7.522 1.00 69.31 169 GLY A C 1
ATOM 1340 O O . GLY A 1 169 ? -6.690 -12.260 -7.208 1.00 69.31 169 GLY A O 1
ATOM 1341 N N . ASN A 1 170 ? -6.031 -13.741 -8.762 1.00 68.00 170 ASN A N 1
ATOM 1342 C CA . ASN A 1 170 ? -6.809 -13.176 -9.862 1.00 68.00 170 ASN A CA 1
ATOM 1343 C C . ASN A 1 170 ? -8.266 -13.649 -9.804 1.00 68.00 170 ASN A C 1
ATOM 1345 O O . ASN A 1 170 ? -8.542 -14.834 -10.012 1.00 68.00 170 ASN A O 1
ATOM 1349 N N . VAL A 1 171 ? -9.195 -12.720 -9.599 1.00 69.62 171 VAL A N 1
ATOM 1350 C CA . VAL A 1 171 ? -10.635 -12.973 -9.498 1.00 69.62 171 VAL A CA 1
ATOM 1351 C C . VAL A 1 171 ? -11.349 -12.268 -10.646 1.00 69.62 171 VAL A C 1
ATOM 1353 O O . VAL A 1 171 ? -11.091 -11.104 -10.926 1.00 69.62 171 VAL A O 1
ATOM 1356 N N . GLY A 1 172 ? -12.249 -12.969 -11.335 1.00 67.38 172 GLY A N 1
ATOM 1357 C CA . GLY A 1 172 ? -13.038 -12.397 -12.426 1.00 67.38 172 GLY A CA 1
ATOM 1358 C C . GLY A 1 172 ? -13.235 -13.359 -13.593 1.00 67.38 172 GLY A C 1
ATOM 1359 O O . GLY A 1 172 ? -12.966 -14.558 -13.494 1.00 67.38 172 GLY A O 1
ATOM 1360 N N . SER A 1 173 ? -13.738 -12.834 -14.707 1.00 59.59 173 SER A N 1
ATOM 1361 C CA . SER A 1 173 ? -13.962 -13.603 -15.930 1.00 59.59 173 SER A CA 1
ATOM 1362 C C . SER A 1 173 ? -12.664 -13.786 -16.724 1.00 59.59 173 SER A C 1
ATOM 1364 O O . SER A 1 173 ? -11.625 -13.204 -16.422 1.00 59.59 173 SER A O 1
ATOM 1366 N N . VAL A 1 174 ? -12.712 -14.584 -17.793 1.00 43.94 174 VAL A N 1
ATOM 1367 C CA . VAL A 1 174 ? -11.564 -14.745 -18.705 1.00 43.94 174 VAL A CA 1
ATOM 1368 C C . VAL A 1 174 ? -11.144 -13.406 -19.327 1.00 43.94 174 VAL A C 1
ATOM 1370 O O . VAL A 1 174 ? -9.955 -13.179 -19.523 1.00 43.94 174 VAL A O 1
ATOM 1373 N N . SER A 1 175 ? -12.103 -12.518 -19.604 1.00 38.31 175 SER A N 1
ATOM 1374 C CA . SER A 1 175 ? -11.873 -11.220 -20.247 1.00 38.31 175 SER A CA 1
ATOM 1375 C C . SER A 1 175 ? -11.536 -10.086 -19.277 1.00 38.31 175 SER A C 1
ATOM 1377 O O . SER A 1 175 ? -11.010 -9.065 -19.714 1.00 38.31 175 SER A O 1
ATOM 1379 N N . ARG A 1 176 ? -11.831 -10.236 -17.980 1.00 41.34 176 ARG A N 1
ATOM 1380 C CA . ARG A 1 176 ? -11.535 -9.229 -16.957 1.00 41.34 176 ARG A CA 1
ATOM 1381 C C . ARG A 1 176 ? -11.260 -9.908 -15.621 1.00 41.34 176 ARG A C 1
ATOM 1383 O O . ARG A 1 176 ? -12.178 -10.450 -15.009 1.00 41.34 176 ARG A O 1
ATOM 1390 N N . LYS A 1 177 ? -10.003 -9.851 -15.183 1.00 47.62 177 LYS A N 1
ATOM 1391 C CA . LYS A 1 177 ? -9.565 -10.320 -13.868 1.00 47.62 177 LYS A CA 1
ATOM 1392 C C . LYS A 1 177 ? -8.961 -9.158 -13.103 1.00 47.62 177 LYS A C 1
ATOM 1394 O O . LYS A 1 177 ? -8.134 -8.442 -13.660 1.00 47.62 177 LYS A O 1
ATOM 1399 N N . ASP A 1 178 ? -9.342 -9.044 -11.845 1.00 58.03 178 ASP A N 1
ATOM 1400 C CA . ASP A 1 178 ? -8.738 -8.136 -10.887 1.00 58.03 178 ASP A CA 1
ATOM 1401 C C . ASP A 1 178 ? -7.909 -8.979 -9.909 1.00 58.03 178 ASP A C 1
ATOM 1403 O O . ASP A 1 178 ? -8.364 -10.015 -9.413 1.00 58.03 178 ASP A O 1
ATOM 1407 N N . TYR A 1 179 ? -6.657 -8.585 -9.678 1.00 69.06 179 TYR A N 1
ATOM 1408 C CA . TYR A 1 179 ? -5.842 -9.192 -8.629 1.00 69.06 179 TYR A CA 1
ATOM 1409 C C . TYR A 1 179 ? -6.297 -8.611 -7.295 1.00 69.06 179 TYR A C 1
ATOM 1411 O O . TYR A 1 179 ? -6.156 -7.412 -7.073 1.00 69.06 179 TYR A O 1
ATOM 1419 N N . THR A 1 180 ? -6.883 -9.430 -6.428 1.00 77.06 180 THR A N 1
ATOM 1420 C CA . THR A 1 180 ? -7.502 -8.945 -5.190 1.00 77.06 180 THR A CA 1
ATOM 1421 C C . THR A 1 180 ? -7.377 -9.970 -4.064 1.00 77.06 180 THR A C 1
ATOM 1423 O O . THR A 1 180 ? -6.928 -11.106 -4.252 1.00 77.06 180 THR A O 1
ATOM 1426 N N . TYR A 1 181 ? -7.779 -9.540 -2.874 1.00 84.75 181 TYR A N 1
ATOM 1427 C CA . TYR A 1 181 ? -7.813 -10.336 -1.662 1.00 84.75 181 TYR A CA 1
ATOM 1428 C C . TYR A 1 181 ? -9.264 -10.634 -1.295 1.00 84.75 181 TYR A C 1
ATOM 1430 O O . TYR A 1 181 ? -10.087 -9.731 -1.152 1.00 84.75 181 TYR A O 1
ATOM 1438 N N . LEU A 1 182 ? -9.581 -11.910 -1.095 1.00 82.56 182 LEU A N 1
ATOM 1439 C CA . LEU A 1 182 ? -10.906 -12.368 -0.699 1.00 82.56 182 LEU A CA 1
ATOM 1440 C C . LEU A 1 182 ? -10.856 -13.020 0.676 1.00 82.56 182 LEU A C 1
ATOM 1442 O O . LEU A 1 182 ? -10.037 -13.895 0.950 1.00 82.56 182 LEU A O 1
ATOM 1446 N N . GLY A 1 183 ? -11.782 -12.638 1.544 1.00 88.50 183 GLY A N 1
ATOM 1447 C CA . GLY A 1 183 ? -11.921 -13.287 2.835 1.00 88.50 183 GLY A CA 1
ATOM 1448 C C . GLY A 1 183 ? -12.798 -12.510 3.796 1.00 88.50 183 GLY A C 1
ATOM 1449 O O . GLY A 1 183 ? -13.083 -11.325 3.625 1.00 88.50 183 GLY A O 1
ATOM 1450 N N . ASP A 1 184 ? -13.205 -13.197 4.853 1.00 90.44 184 ASP A N 1
ATOM 1451 C CA . ASP A 1 184 ? -13.967 -12.598 5.940 1.00 90.44 184 ASP A CA 1
ATOM 1452 C C . ASP A 1 184 ? -13.181 -11.486 6.666 1.00 90.44 184 ASP A C 1
ATOM 1454 O O . ASP A 1 184 ? -13.765 -10.491 7.096 1.00 90.44 184 ASP A O 1
ATOM 1458 N N . THR A 1 185 ? -11.849 -11.586 6.718 1.00 92.88 185 THR A N 1
ATOM 1459 C CA . THR A 1 185 ? -10.964 -10.532 7.239 1.00 92.88 185 THR A CA 1
ATOM 1460 C C . THR A 1 185 ? -11.104 -9.223 6.456 1.00 92.88 185 THR A C 1
ATOM 1462 O O . THR A 1 185 ? -11.246 -8.167 7.071 1.00 92.88 185 THR A O 1
ATOM 1465 N N . VAL A 1 186 ? -11.170 -9.279 5.119 1.00 90.69 186 VAL A N 1
ATOM 1466 C CA . VAL A 1 186 ? -11.346 -8.091 4.257 1.00 90.69 186 VAL A CA 1
ATOM 1467 C C . VAL A 1 186 ? -12.691 -7.417 4.542 1.00 90.69 186 VAL A C 1
ATOM 1469 O O . VAL A 1 186 ? -12.766 -6.213 4.792 1.00 90.69 186 VAL A O 1
ATOM 1472 N N . ASN A 1 187 ? -13.760 -8.216 4.612 1.00 90.06 187 ASN A N 1
ATOM 1473 C CA . ASN A 1 187 ? -15.095 -7.726 4.957 1.00 90.06 187 ASN A CA 1
ATOM 1474 C C . ASN A 1 187 ? -15.155 -7.144 6.376 1.00 90.06 187 ASN A C 1
ATOM 1476 O O . ASN A 1 187 ? -15.861 -6.165 6.621 1.00 90.06 187 ASN A O 1
ATOM 1480 N N . THR A 1 188 ? -14.431 -7.745 7.320 1.00 92.94 188 THR A N 1
ATOM 1481 C CA . THR A 1 188 ? -14.349 -7.266 8.702 1.00 92.94 188 THR A CA 1
ATOM 1482 C C . THR A 1 188 ? -13.651 -5.912 8.752 1.00 92.94 188 THR A C 1
ATOM 1484 O O . THR A 1 188 ? -14.240 -4.972 9.280 1.00 92.94 188 THR A O 1
ATOM 1487 N N . ALA A 1 189 ? -12.486 -5.762 8.117 1.00 94.69 189 ALA A N 1
ATOM 1488 C CA . ALA A 1 189 ? -11.765 -4.492 8.036 1.00 94.69 189 ALA A CA 1
ATOM 1489 C C . ALA A 1 189 ? -12.643 -3.362 7.460 1.00 94.69 189 ALA A C 1
ATOM 1491 O O . ALA A 1 189 ? -12.772 -2.305 8.080 1.00 94.69 189 ALA A O 1
ATOM 1492 N N . ALA A 1 190 ? -13.353 -3.605 6.353 1.00 92.38 190 ALA A N 1
ATOM 1493 C CA . ALA A 1 190 ? -14.270 -2.622 5.765 1.00 92.38 190 ALA A CA 1
ATOM 1494 C C . ALA A 1 190 ? -15.421 -2.222 6.714 1.00 92.38 190 ALA A C 1
ATOM 1496 O O . ALA A 1 190 ? -15.825 -1.060 6.782 1.00 92.38 190 ALA A O 1
ATOM 1497 N N . ARG A 1 191 ? -15.952 -3.166 7.499 1.00 92.50 191 ARG A N 1
ATOM 1498 C CA . ARG A 1 191 ? -17.007 -2.875 8.487 1.00 92.50 191 ARG A CA 1
ATOM 1499 C C . ARG A 1 191 ? -16.474 -2.080 9.672 1.00 92.50 191 ARG A C 1
ATOM 1501 O O . ARG A 1 191 ? -17.146 -1.154 10.116 1.00 92.50 191 ARG A O 1
ATOM 1508 N N . LEU A 1 192 ? -15.278 -2.407 10.157 1.00 95.31 192 LEU A N 1
ATOM 1509 C CA . LEU A 1 192 ? -14.606 -1.647 11.212 1.00 95.31 192 LEU A CA 1
ATOM 1510 C C . LEU A 1 192 ? -14.318 -0.213 10.762 1.00 95.31 192 LEU A C 1
ATOM 1512 O O . LEU A 1 192 ? -14.527 0.722 11.532 1.00 95.31 192 LEU A O 1
ATOM 1516 N N . GLN A 1 193 ? -13.954 -0.023 9.493 1.00 95.81 193 GLN A N 1
ATOM 1517 C CA . GLN A 1 193 ? -13.808 1.302 8.899 1.00 95.81 193 GLN A CA 1
ATOM 1518 C C . GLN A 1 193 ? -15.117 2.093 8.994 1.00 95.81 193 GLN A C 1
ATOM 1520 O O . GLN A 1 193 ? -15.110 3.244 9.410 1.00 95.81 193 GLN A O 1
ATOM 1525 N N . ALA A 1 194 ? -16.262 1.475 8.702 1.00 92.75 194 ALA A N 1
ATOM 1526 C CA . ALA A 1 194 ? -17.551 2.151 8.828 1.00 92.75 194 ALA A CA 1
ATOM 1527 C C . ALA A 1 194 ? -17.912 2.505 10.287 1.00 92.75 194 ALA A C 1
ATOM 1529 O O . ALA A 1 194 ? -18.646 3.473 10.515 1.00 92.75 194 ALA A O 1
ATOM 1530 N N . VAL A 1 195 ? -17.402 1.757 11.277 1.00 94.12 195 VAL A N 1
ATOM 1531 C CA . VAL A 1 195 ? -17.595 2.058 12.708 1.00 94.12 195 VAL A CA 1
ATOM 1532 C C . VAL A 1 195 ? -16.937 3.382 13.093 1.00 94.12 195 VAL A C 1
ATOM 1534 O O . VAL A 1 195 ? -17.489 4.069 13.952 1.00 94.12 195 VAL A O 1
ATOM 1537 N N . THR A 1 196 ? -15.855 3.808 12.422 1.00 94.94 196 THR A N 1
ATOM 1538 C CA . THR A 1 196 ? -15.175 5.092 12.703 1.00 94.94 196 THR A CA 1
ATOM 1539 C C . THR A 1 196 ? -16.119 6.293 12.620 1.00 94.94 196 THR A C 1
ATOM 1541 O O . THR A 1 196 ? -15.915 7.291 13.294 1.00 94.94 196 THR A O 1
ATOM 1544 N N . ARG A 1 197 ? -17.208 6.201 11.846 1.00 92.69 197 ARG A N 1
ATOM 1545 C CA . ARG A 1 197 ? -18.220 7.267 11.727 1.00 92.69 197 ARG A CA 1
ATOM 1546 C C . ARG A 1 197 ? -19.042 7.468 13.002 1.00 92.69 197 ARG A C 1
ATOM 1548 O O . ARG A 1 197 ? -19.649 8.517 13.177 1.00 92.69 197 ARG A O 1
ATOM 1555 N N . LYS A 1 198 ? -19.097 6.455 13.870 1.00 91.25 198 LYS A N 1
ATOM 1556 C CA . LYS A 1 198 ? -19.906 6.435 15.102 1.00 91.25 198 LYS A CA 1
ATOM 1557 C C . LYS A 1 198 ? -19.081 6.659 16.364 1.00 91.25 198 LYS A C 1
ATOM 1559 O O . LYS A 1 198 ? -19.635 6.771 17.451 1.00 91.25 198 LYS A O 1
ATOM 1564 N N . VAL A 1 199 ? -17.762 6.675 16.229 1.00 87.00 199 VAL A N 1
ATOM 1565 C CA . VAL A 1 199 ? -16.818 6.752 17.340 1.00 87.00 199 VAL A CA 1
ATOM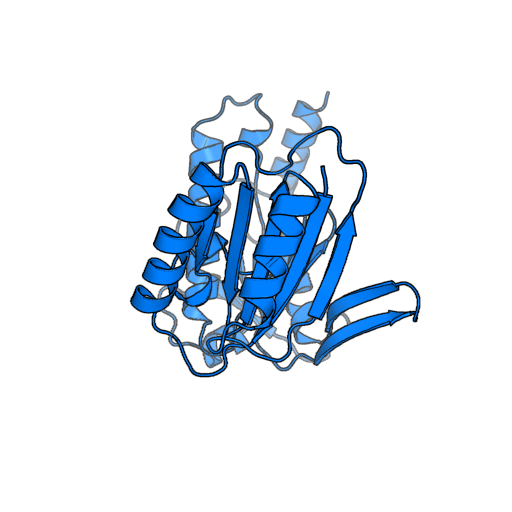 1566 C C . VAL A 1 199 ? -15.871 7.913 17.063 1.00 87.00 199 VAL A C 1
ATOM 1568 O O . VAL A 1 199 ? -15.506 8.157 15.924 1.00 87.00 199 VAL A O 1
ATOM 1571 N N . GLY A 1 200 ? -15.466 8.671 18.080 1.00 91.06 200 GLY A N 1
ATOM 1572 C CA . GLY A 1 200 ? -14.608 9.859 17.908 1.00 91.06 200 GLY A CA 1
ATOM 1573 C C . GLY A 1 200 ? -13.150 9.550 17.523 1.00 91.06 200 GLY A C 1
ATOM 1574 O O . GLY A 1 200 ? -12.234 10.224 17.998 1.00 91.06 200 GLY A O 1
ATOM 1575 N N . ARG A 1 201 ? -12.909 8.494 16.739 1.00 94.38 201 ARG A N 1
ATOM 1576 C CA . ARG A 1 201 ? -11.595 7.949 16.384 1.00 94.38 201 ARG A CA 1
ATOM 1577 C C . ARG A 1 201 ? -11.539 7.629 14.894 1.00 94.38 201 ARG A C 1
ATOM 1579 O O . ARG A 1 201 ? -12.466 7.034 14.355 1.00 94.38 201 ARG A O 1
ATOM 1586 N N . SER A 1 202 ? -10.436 7.996 14.247 1.00 94.94 202 SER A N 1
ATOM 1587 C CA . SER A 1 202 ? -10.217 7.735 12.825 1.00 94.94 202 SER A CA 1
ATOM 1588 C C . SER A 1 202 ? -9.828 6.289 12.545 1.00 94.94 202 SER A C 1
ATOM 1590 O O . SER A 1 202 ? -9.971 5.868 11.409 1.00 94.94 202 SER A O 1
ATOM 1592 N N . VAL A 1 203 ? -9.376 5.516 13.537 1.00 97.12 203 VAL A N 1
ATOM 1593 C CA . VAL A 1 203 ? -8.968 4.117 13.359 1.00 97.12 203 VAL A CA 1
ATOM 1594 C C . VAL A 1 203 ? -9.690 3.193 14.322 1.00 97.12 203 VAL A C 1
ATOM 1596 O O . VAL A 1 203 ? -9.783 3.485 15.512 1.00 97.12 203 VAL A O 1
ATOM 1599 N N . ILE A 1 204 ? -10.175 2.069 13.800 1.00 97.38 204 ILE A N 1
ATOM 1600 C CA . ILE A 1 204 ? -10.746 0.976 14.580 1.00 97.38 204 ILE A CA 1
ATOM 1601 C C . ILE A 1 204 ? -10.144 -0.344 14.117 1.00 97.38 204 ILE A C 1
ATOM 1603 O O . ILE A 1 204 ? -10.072 -0.625 12.922 1.00 97.38 204 ILE A O 1
ATOM 1607 N N . PHE A 1 205 ? -9.739 -1.165 15.076 1.00 96.56 205 PHE A N 1
ATOM 1608 C CA . PHE A 1 205 ? -9.250 -2.512 14.824 1.00 96.56 205 PHE A CA 1
ATOM 1609 C C . PHE A 1 205 ? -9.781 -3.497 15.856 1.00 96.56 205 PHE A C 1
ATOM 1611 O O . PHE A 1 205 ? -10.158 -3.109 16.964 1.00 96.56 205 PHE A O 1
ATOM 1618 N N . ASP A 1 206 ? -9.861 -4.766 15.473 1.00 94.88 206 ASP A N 1
ATOM 1619 C CA . ASP A 1 206 ? -10.309 -5.832 16.363 1.00 94.88 206 ASP A CA 1
ATOM 1620 C C . ASP A 1 206 ? -9.135 -6.510 17.097 1.00 94.88 206 ASP A C 1
ATOM 1622 O O . ASP A 1 206 ? -7.957 -6.212 16.887 1.00 94.88 206 ASP A O 1
ATOM 1626 N N . GLU A 1 207 ? -9.466 -7.418 18.008 1.00 93.00 207 GLU A N 1
ATOM 1627 C CA . GLU A 1 207 ? -8.512 -8.160 18.836 1.00 93.00 207 GLU A CA 1
ATOM 1628 C C . GLU A 1 207 ? -7.491 -9.015 18.069 1.00 93.00 207 GLU A C 1
ATOM 1630 O O . GLU A 1 207 ? -6.423 -9.294 18.614 1.00 93.00 207 GLU A O 1
ATOM 1635 N N . SER A 1 208 ? -7.761 -9.397 16.816 1.00 93.12 208 SER A N 1
ATOM 1636 C CA . SER A 1 208 ? -6.797 -10.127 15.978 1.00 93.12 208 SER A CA 1
ATOM 1637 C C . SER A 1 208 ? -5.529 -9.314 15.717 1.00 93.12 208 SER A C 1
ATOM 1639 O O . SER A 1 208 ? -4.436 -9.875 15.669 1.00 93.12 208 SER A O 1
ATOM 1641 N N . VAL A 1 209 ? -5.655 -7.989 15.625 1.00 94.00 209 VAL A N 1
ATOM 1642 C CA . VAL A 1 209 ? -4.534 -7.066 15.419 1.00 94.00 209 VAL A CA 1
ATOM 1643 C C . VAL A 1 209 ? -3.670 -6.991 16.683 1.00 94.00 209 VAL A C 1
ATOM 1645 O O . VAL A 1 209 ? -2.447 -7.014 16.604 1.00 94.00 209 VAL A O 1
ATOM 1648 N N . LEU A 1 210 ? -4.289 -7.000 17.869 1.00 90.25 210 LEU A N 1
ATOM 1649 C CA . LEU A 1 210 ? -3.558 -7.089 19.140 1.00 90.25 210 LEU A CA 1
ATOM 1650 C C . LEU A 1 210 ? -2.839 -8.430 19.313 1.00 90.25 210 LEU A C 1
ATOM 1652 O O . LEU A 1 210 ? -1.754 -8.475 19.879 1.00 90.25 210 LEU A O 1
ATOM 1656 N N . ALA A 1 211 ? -3.444 -9.526 18.856 1.00 87.81 211 ALA A N 1
ATOM 1657 C CA . ALA A 1 211 ? -2.833 -10.848 18.950 1.00 87.81 211 ALA A CA 1
ATOM 1658 C C . ALA A 1 211 ? -1.642 -11.016 17.990 1.00 87.81 211 ALA A C 1
ATOM 1660 O O . ALA A 1 211 ? -0.724 -11.779 18.280 1.00 87.81 211 ALA A O 1
ATOM 1661 N N . ALA A 1 212 ? -1.660 -10.314 16.854 1.00 86.12 212 ALA A N 1
ATOM 1662 C CA . ALA A 1 212 ? -0.637 -10.411 15.817 1.00 86.12 212 ALA A CA 1
ATOM 1663 C C . ALA A 1 212 ? 0.601 -9.529 16.066 1.00 86.12 212 ALA A C 1
ATOM 1665 O O . ALA A 1 212 ? 1.631 -9.741 15.430 1.00 86.12 212 ALA A O 1
ATOM 1666 N N . GLY A 1 213 ? 0.535 -8.551 16.975 1.00 78.50 213 GLY A N 1
ATOM 1667 C CA . GLY A 1 213 ? 1.640 -7.624 17.216 1.00 78.50 213 GLY A CA 1
ATOM 1668 C C . GLY A 1 213 ? 1.736 -7.140 18.658 1.00 78.50 213 GLY A C 1
ATOM 1669 O O . GLY A 1 213 ? 0.744 -7.025 19.369 1.00 78.50 213 GLY A O 1
ATOM 1670 N N . ASN A 1 214 ? 2.949 -6.796 19.091 1.00 79.94 214 ASN A N 1
ATOM 1671 C CA . ASN A 1 214 ? 3.168 -6.179 20.398 1.00 79.94 214 ASN A CA 1
ATOM 1672 C C . ASN A 1 214 ? 2.924 -4.665 20.313 1.00 79.94 214 ASN A C 1
ATOM 1674 O O . ASN A 1 214 ? 3.823 -3.896 19.972 1.00 79.94 214 ASN A O 1
ATOM 1678 N N . LEU A 1 215 ? 1.683 -4.249 20.563 1.00 81.75 215 LEU A N 1
ATOM 1679 C CA . LEU A 1 215 ? 1.243 -2.870 20.374 1.00 81.75 215 LEU A CA 1
ATOM 1680 C C . LEU A 1 215 ? 1.237 -2.088 21.689 1.00 81.75 215 LEU A C 1
ATOM 1682 O O . LEU A 1 215 ? 0.625 -2.495 22.675 1.00 81.75 215 LEU A O 1
ATOM 1686 N N . SER A 1 216 ? 1.871 -0.918 21.676 1.00 78.88 216 SER A N 1
ATOM 1687 C CA . SER A 1 216 ? 1.724 0.106 22.709 1.00 78.88 216 SER A CA 1
ATOM 1688 C C . SER A 1 216 ? 0.656 1.127 22.295 1.00 78.88 216 SER A C 1
ATOM 1690 O O . SER A 1 216 ? 0.250 1.185 21.136 1.00 78.88 216 SER A O 1
ATOM 1692 N N . ASN A 1 217 ? 0.178 1.946 23.239 1.00 88.88 217 ASN A N 1
ATOM 1693 C CA . ASN A 1 217 ? -0.744 3.060 22.961 1.00 88.88 217 ASN A CA 1
ATOM 1694 C C . ASN A 1 217 ? -2.111 2.646 22.387 1.00 88.88 217 ASN A C 1
ATOM 1696 O O . ASN A 1 217 ? -2.664 3.323 21.522 1.00 88.88 217 ASN A O 1
ATOM 1700 N N . VAL A 1 218 ? -2.687 1.556 22.893 1.00 93.25 218 VAL A N 1
ATOM 1701 C CA . VAL A 1 218 ? -4.018 1.078 22.495 1.00 93.25 218 VAL A CA 1
ATOM 1702 C C . VAL A 1 218 ? -5.034 1.295 23.616 1.00 93.25 218 VAL A C 1
ATOM 1704 O O . VAL A 1 218 ? -4.721 1.125 24.791 1.00 93.25 218 VAL A O 1
ATOM 1707 N N . GLN A 1 219 ? -6.267 1.646 23.253 1.00 94.44 219 GLN A N 1
ATOM 1708 C CA . GLN A 1 219 ? -7.402 1.731 24.172 1.00 94.44 219 GLN A CA 1
ATOM 1709 C C . GLN A 1 219 ? -8.618 0.947 23.653 1.00 94.44 219 GLN A C 1
ATOM 1711 O O . GLN A 1 219 ? -8.874 0.948 22.443 1.00 94.44 219 GLN A O 1
ATOM 1716 N N . PRO A 1 220 ? -9.404 0.315 24.544 1.00 95.75 220 PRO A N 1
ATOM 1717 C CA . PRO A 1 220 ? -10.668 -0.307 24.168 1.00 95.75 220 PRO A CA 1
ATOM 1718 C C . PRO A 1 220 ? -11.702 0.760 23.780 1.00 95.75 220 PRO A C 1
ATOM 1720 O O . PRO A 1 220 ? -11.802 1.810 24.414 1.00 95.75 220 PRO A O 1
ATOM 1723 N N . ILE A 1 221 ? -12.479 0.481 22.734 1.00 94.38 221 ILE A N 1
ATOM 1724 C CA . ILE A 1 221 ? -13.565 1.343 22.240 1.00 94.38 221 ILE A CA 1
ATOM 1725 C C . ILE A 1 221 ? -14.935 0.754 22.563 1.00 94.38 221 ILE A C 1
ATOM 1727 O O . ILE A 1 221 ? -15.888 1.493 22.796 1.00 94.38 221 ILE A O 1
ATOM 1731 N N . GLY A 1 222 ? -15.037 -0.573 22.602 1.00 92.81 222 GLY A N 1
ATOM 1732 C CA . GLY A 1 222 ? -16.281 -1.261 22.908 1.00 92.81 222 GLY A CA 1
ATOM 1733 C C . GLY A 1 222 ? -16.348 -2.619 22.236 1.00 92.81 222 GLY A C 1
ATOM 1734 O O . GLY A 1 222 ? -15.325 -3.240 21.948 1.00 92.81 222 GLY A O 1
ATOM 1735 N N . ARG A 1 223 ? -17.571 -3.077 21.995 1.00 91.94 223 ARG A N 1
ATOM 1736 C CA . ARG A 1 223 ? -17.869 -4.348 21.343 1.00 91.94 223 ARG A CA 1
ATOM 1737 C C . ARG A 1 223 ? -18.752 -4.109 20.126 1.00 91.94 223 ARG A C 1
ATOM 1739 O O . ARG A 1 223 ? -19.540 -3.164 20.105 1.00 91.94 223 ARG A O 1
ATOM 1746 N N . TYR A 1 224 ? -18.597 -4.942 19.106 1.00 87.19 224 TYR A N 1
ATOM 1747 C CA . TYR A 1 224 ? -19.347 -4.839 17.861 1.00 87.19 224 TYR A CA 1
ATOM 1748 C C . TYR A 1 224 ? -19.629 -6.226 17.302 1.00 87.19 224 TYR A C 1
ATOM 1750 O O . TYR A 1 224 ? -18.729 -7.056 17.220 1.00 87.19 224 TYR A O 1
ATOM 1758 N N . VAL A 1 225 ? -20.871 -6.455 16.881 1.00 85.25 225 VAL A N 1
ATOM 1759 C CA . VAL A 1 225 ? -21.274 -7.669 16.167 1.00 85.25 225 VAL A CA 1
ATOM 1760 C C . VAL A 1 225 ? -21.368 -7.323 14.680 1.00 85.25 225 VAL A C 1
ATOM 1762 O O . VAL A 1 225 ? -22.296 -6.613 14.272 1.00 85.25 225 VAL A O 1
ATOM 1765 N N . PRO A 1 226 ? -20.411 -7.764 13.842 1.00 77.50 226 PRO A N 1
ATOM 1766 C CA . PRO A 1 226 ? -20.491 -7.539 12.408 1.00 77.50 226 PRO A CA 1
ATOM 1767 C C . PRO A 1 226 ? -21.715 -8.240 11.823 1.00 77.50 226 PRO A C 1
ATOM 1769 O O . PRO A 1 226 ? -22.027 -9.377 12.163 1.00 77.50 226 PRO A O 1
ATOM 1772 N N . ARG A 1 227 ? -22.398 -7.582 10.884 1.00 73.31 227 ARG A N 1
ATOM 1773 C CA . ARG A 1 227 ? -23.582 -8.1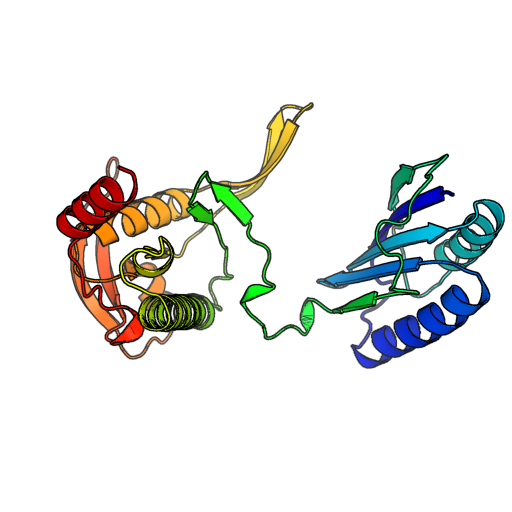53 10.227 1.00 73.31 227 ARG A CA 1
ATOM 1774 C C . ARG A 1 227 ? -23.256 -9.512 9.587 1.00 73.31 227 ARG A C 1
ATOM 1776 O O . ARG A 1 227 ? -22.366 -9.596 8.742 1.00 73.31 227 ARG A O 1
ATOM 1783 N N . GLY A 1 228 ? -24.002 -10.553 9.949 1.00 72.62 228 GLY A N 1
ATOM 1784 C CA . GLY A 1 228 ? -23.783 -11.915 9.444 1.00 72.62 228 GLY A CA 1
ATOM 1785 C C . GLY A 1 228 ? -22.680 -12.695 10.167 1.00 72.62 228 GLY A C 1
ATOM 1786 O O . GLY A 1 228 ? -22.204 -13.682 9.619 1.00 72.62 228 GLY A O 1
ATOM 1787 N N . LYS A 1 229 ? -22.260 -12.249 11.358 1.00 74.81 229 LYS A N 1
ATOM 1788 C CA . LYS A 1 229 ? -21.438 -13.028 12.289 1.00 74.81 229 LYS A CA 1
ATOM 1789 C C . LYS A 1 229 ? -22.183 -13.238 13.602 1.00 74.81 229 LYS A C 1
ATOM 1791 O O . LYS A 1 229 ? -22.838 -12.316 14.082 1.00 74.81 229 LYS A O 1
ATOM 1796 N N . ASP A 1 230 ? -21.985 -14.410 14.195 1.00 73.88 230 ASP A N 1
ATOM 1797 C CA . ASP A 1 230 ? -22.507 -14.752 15.524 1.00 73.88 230 ASP A CA 1
ATOM 1798 C C . ASP A 1 230 ? -21.536 -14.363 16.652 1.00 73.88 230 ASP A C 1
ATOM 1800 O O . ASP A 1 230 ? -21.897 -14.361 17.827 1.00 73.88 230 ASP A O 1
ATOM 1804 N N . THR A 1 231 ? -20.296 -14.006 16.298 1.00 79.38 231 THR A N 1
ATOM 1805 C CA . THR A 1 231 ? -19.243 -13.660 17.256 1.00 79.38 231 THR A CA 1
ATOM 1806 C C . THR A 1 231 ? -19.108 -12.150 17.408 1.00 79.38 231 THR A C 1
ATOM 1808 O O . THR A 1 231 ? -18.898 -11.417 16.438 1.00 79.38 231 THR A O 1
ATOM 1811 N N . GLU A 1 232 ? -19.189 -11.693 18.654 1.00 89.38 232 GLU A N 1
ATOM 1812 C CA . GLU A 1 232 ? -18.915 -10.317 19.047 1.00 89.38 232 GLU A CA 1
ATOM 1813 C C . GLU A 1 232 ? -17.405 -10.045 19.055 1.00 89.38 232 GLU A C 1
ATOM 1815 O O . GLU A 1 232 ? -16.637 -10.780 19.671 1.00 89.38 232 GLU A O 1
ATOM 1820 N N . LEU A 1 233 ? -16.984 -8.966 18.395 1.00 90.75 233 LEU A N 1
ATOM 1821 C CA . LEU A 1 233 ? -15.593 -8.523 18.359 1.00 90.75 233 LEU A CA 1
ATOM 1822 C C . LEU A 1 233 ? -15.362 -7.423 19.391 1.00 90.75 233 LEU A C 1
ATOM 1824 O O . LEU A 1 233 ? -16.127 -6.454 19.463 1.00 90.75 233 LEU A O 1
ATOM 1828 N N . ARG A 1 234 ? -14.263 -7.518 20.145 1.00 95.12 234 ARG A N 1
ATOM 1829 C CA . ARG A 1 234 ? -13.755 -6.384 20.928 1.00 95.12 234 ARG A CA 1
ATOM 1830 C C . ARG A 1 234 ? -13.016 -5.423 20.011 1.00 95.12 234 ARG A C 1
ATOM 1832 O O . ARG A 1 234 ? -12.162 -5.831 19.229 1.00 95.12 234 ARG A O 1
ATOM 1839 N N . LEU A 1 235 ? -13.360 -4.147 20.129 1.00 96.06 235 LEU A N 1
ATOM 1840 C CA . LEU A 1 235 ? -12.830 -3.076 19.303 1.00 96.06 235 LEU A CA 1
ATOM 1841 C C . LEU A 1 235 ? -11.845 -2.215 20.074 1.00 96.06 235 LEU A C 1
ATOM 1843 O O . LEU A 1 235 ? -12.059 -1.880 21.243 1.00 96.06 235 LEU A O 1
ATOM 1847 N N . PHE A 1 236 ? -10.816 -1.782 19.363 1.00 96.62 236 PHE A N 1
ATOM 1848 C CA . PHE A 1 236 ? -9.714 -0.996 19.876 1.00 96.62 236 PHE A CA 1
ATOM 1849 C C . PHE A 1 236 ? -9.371 0.147 18.917 1.00 96.62 236 PHE A C 1
ATOM 1851 O O . PHE A 1 236 ? -9.732 0.138 17.741 1.00 96.62 236 PHE A O 1
ATOM 1858 N N . SER A 1 237 ? -8.680 1.152 19.445 1.00 96.88 237 SER A N 1
ATOM 1859 C CA . SER A 1 237 ? -8.115 2.277 18.696 1.00 96.88 237 SER A CA 1
ATOM 1860 C C . SER A 1 237 ? -6.789 2.676 19.328 1.00 96.88 237 SER A C 1
ATOM 1862 O O . SER A 1 237 ? -6.555 2.423 20.510 1.00 96.88 237 SER A O 1
ATOM 1864 N N . LEU A 1 238 ? -5.961 3.396 18.573 1.00 95.06 238 LEU A N 1
ATOM 1865 C CA . LEU A 1 238 ? -4.795 4.077 19.128 1.00 95.06 238 LEU A CA 1
ATOM 1866 C C . LEU A 1 238 ? -5.223 5.213 20.076 1.00 95.06 238 LEU A C 1
ATOM 1868 O O . LEU A 1 238 ? -6.255 5.863 19.852 1.00 95.06 238 LEU A O 1
ATOM 1872 N N . THR A 1 239 ? -4.437 5.458 21.126 1.00 93.19 239 THR A N 1
ATOM 1873 C CA . THR A 1 239 ? -4.636 6.553 22.094 1.00 93.19 239 THR A CA 1
ATOM 1874 C C . THR A 1 239 ? -4.188 7.908 21.548 1.00 93.19 239 THR A C 1
ATOM 1876 O O . THR A 1 239 ? -4.616 8.937 22.070 1.00 93.19 239 THR A O 1
ATOM 1879 N N . ASP A 1 240 ? -3.407 7.917 20.468 1.00 90.19 240 ASP A N 1
ATOM 1880 C CA . ASP A 1 240 ? -2.806 9.102 19.865 1.00 90.19 240 ASP A CA 1
ATOM 1881 C C . ASP A 1 240 ? -3.779 10.234 19.527 1.00 90.19 240 ASP A C 1
ATOM 1883 O O . ASP A 1 240 ? -4.871 10.032 18.992 1.00 90.19 240 ASP A O 1
ATOM 1887 N N . LEU A 1 241 ? -3.329 11.472 19.746 1.00 86.25 241 LEU A N 1
ATOM 1888 C CA . LEU A 1 241 ? -4.106 12.671 19.418 1.00 86.25 241 LEU A CA 1
ATOM 1889 C C . LEU A 1 241 ? -4.310 12.856 17.910 1.00 86.25 241 LEU A C 1
ATOM 1891 O O . LEU A 1 241 ? -5.298 13.461 17.501 1.00 86.25 241 LEU A O 1
ATOM 1895 N N . ALA A 1 242 ? -3.397 12.338 17.082 1.00 87.50 242 ALA A N 1
ATOM 1896 C CA . ALA A 1 242 ? -3.507 12.418 15.627 1.00 87.50 242 ALA A CA 1
ATOM 1897 C C . ALA A 1 242 ? -4.708 11.628 15.084 1.00 87.50 242 ALA A C 1
ATOM 1899 O O . ALA A 1 242 ? -5.267 12.016 14.062 1.00 87.50 242 ALA A O 1
ATOM 1900 N N . VAL A 1 243 ? -5.127 10.562 15.778 1.00 89.88 243 VAL A N 1
ATOM 1901 C CA . VAL A 1 243 ? -6.261 9.718 15.364 1.00 89.88 243 VAL A CA 1
ATOM 1902 C C . VAL A 1 243 ? -7.583 10.110 16.027 1.00 89.88 243 VAL A C 1
ATOM 1904 O O . VAL A 1 243 ? -8.607 9.457 15.827 1.00 89.88 243 VAL A O 1
ATOM 1907 N N . ARG A 1 244 ? -7.593 11.157 16.858 1.00 91.38 244 ARG A N 1
ATOM 1908 C CA . ARG A 1 244 ? -8.825 11.674 17.454 1.00 91.38 244 ARG A CA 1
ATOM 1909 C C . ARG A 1 244 ? -9.556 12.534 16.429 1.00 91.38 244 ARG A C 1
ATOM 1911 O O . ARG A 1 244 ? -8.978 13.460 15.864 1.00 91.38 244 ARG A O 1
ATOM 1918 N N . LEU A 1 245 ? -10.837 12.243 16.215 1.00 87.94 245 LEU A N 1
ATOM 1919 C CA . LEU A 1 245 ? -11.690 13.080 15.379 1.00 87.94 245 LEU A CA 1
ATOM 1920 C C . LEU A 1 245 ? -12.195 14.257 16.216 1.00 87.94 245 LEU A C 1
ATOM 1922 O O . LEU A 1 245 ? -12.831 14.070 17.252 1.00 87.94 245 LEU A O 1
ATOM 1926 N N . GLU A 1 246 ? -11.864 15.467 15.775 1.00 84.50 246 GLU A N 1
ATOM 1927 C CA . GLU A 1 246 ? -12.270 16.726 16.419 1.00 84.50 246 GLU A CA 1
ATOM 1928 C C . GLU A 1 246 ? -13.676 17.167 15.991 1.00 84.50 246 GLU A C 1
ATOM 1930 O O . GLU A 1 246 ? -14.282 18.003 16.653 1.00 84.50 246 GLU A O 1
ATOM 1935 N N . LEU A 1 247 ? -14.200 16.578 14.912 1.00 86.56 247 LEU A N 1
ATOM 1936 C CA . LEU A 1 247 ? -15.499 16.896 14.338 1.00 86.56 247 LEU A CA 1
ATOM 1937 C C . LEU A 1 247 ? -16.353 15.621 14.244 1.00 86.56 247 LEU A C 1
ATOM 1939 O O . LEU A 1 247 ? -15.920 14.656 13.603 1.00 86.56 247 LEU A O 1
ATOM 1943 N N . PRO A 1 248 ? -17.546 15.580 14.865 1.00 90.25 248 PRO A N 1
ATOM 1944 C CA . PRO A 1 248 ? -18.484 14.478 14.692 1.00 90.25 248 PRO A CA 1
ATOM 1945 C C . PRO A 1 248 ? -18.897 14.307 13.226 1.00 90.25 248 PRO A C 1
ATOM 1947 O O . PRO A 1 248 ? -18.989 15.277 12.472 1.00 90.25 248 PRO A O 1
ATOM 1950 N N . TYR A 1 249 ? -19.192 13.071 12.822 1.00 90.50 249 TYR A N 1
ATOM 1951 C CA . TYR A 1 249 ? -19.480 12.751 11.421 1.00 90.50 249 TYR A CA 1
ATOM 1952 C C . TYR A 1 249 ? -20.691 13.511 10.853 1.00 90.50 249 TYR A C 1
ATOM 1954 O O . TYR A 1 249 ? -20.639 13.988 9.720 1.00 90.50 249 TYR A O 1
ATOM 1962 N N . ASP A 1 250 ? -21.761 13.669 11.637 1.00 91.31 250 ASP A N 1
ATOM 1963 C CA . ASP A 1 250 ? -22.963 14.385 11.193 1.00 91.31 250 ASP A CA 1
ATOM 1964 C C . ASP A 1 250 ? -22.697 15.878 10.959 1.00 91.31 250 ASP A C 1
ATOM 1966 O O . ASP A 1 250 ? -23.193 16.452 9.986 1.00 91.31 250 ASP A O 1
ATOM 1970 N N . GLU A 1 251 ? -21.853 16.487 11.797 1.00 93.00 251 GLU A N 1
ATOM 1971 C CA . GLU A 1 251 ? -21.437 17.880 11.643 1.00 93.00 251 GLU A CA 1
ATOM 1972 C C . GLU A 1 251 ? -20.507 18.052 10.436 1.00 93.00 251 GLU A C 1
ATOM 1974 O O . GLU A 1 251 ? -20.708 18.955 9.627 1.00 93.00 251 GLU A O 1
ATOM 1979 N N . LEU A 1 252 ? -19.546 17.140 10.244 1.00 92.25 252 LEU A N 1
ATOM 1980 C CA . LEU A 1 252 ? -18.708 17.109 9.042 1.00 92.25 252 LEU A CA 1
ATOM 1981 C C . LEU A 1 252 ? -19.564 17.039 7.772 1.00 92.25 252 LEU A C 1
ATOM 1983 O O . LEU A 1 252 ? -19.349 17.796 6.827 1.00 92.25 252 LEU A O 1
ATOM 1987 N N . LYS A 1 253 ? -20.576 16.168 7.761 1.00 92.44 253 LYS A N 1
ATOM 1988 C CA . LYS A 1 253 ? -21.489 16.016 6.625 1.00 92.44 253 LYS A CA 1
ATOM 1989 C C . LYS A 1 253 ? -22.341 17.263 6.382 1.00 92.44 253 LYS A C 1
ATOM 1991 O O . LYS A 1 253 ? -22.736 17.502 5.243 1.00 92.44 253 LYS A O 1
ATOM 1996 N N . ALA A 1 254 ? -22.697 18.014 7.423 1.00 93.44 254 ALA A N 1
ATOM 1997 C CA . ALA A 1 254 ? -23.368 19.303 7.268 1.00 93.44 254 ALA A CA 1
ATOM 1998 C C . ALA A 1 254 ? -22.424 20.324 6.614 1.00 93.44 254 ALA A C 1
ATOM 2000 O O . ALA A 1 254 ? -22.733 20.816 5.536 1.00 93.44 254 ALA A O 1
ATOM 2001 N N . ARG A 1 255 ? -21.213 20.505 7.159 1.00 93.06 255 ARG A N 1
ATOM 2002 C CA . ARG A 1 255 ? -20.225 21.461 6.627 1.00 93.06 255 ARG A CA 1
ATOM 2003 C C . ARG A 1 255 ? -19.819 21.185 5.178 1.00 93.06 255 ARG A C 1
ATOM 2005 O O . ARG A 1 255 ? -19.662 22.117 4.402 1.00 93.06 255 ARG A O 1
ATOM 2012 N N . ILE A 1 256 ? -19.669 19.913 4.797 1.00 92.06 256 ILE A N 1
ATOM 2013 C CA . ILE A 1 256 ? -19.373 19.540 3.402 1.00 92.06 256 ILE A CA 1
ATOM 2014 C C . ILE A 1 256 ? -20.517 19.956 2.467 1.00 92.06 256 ILE A C 1
ATOM 2016 O O . ILE A 1 256 ? -20.257 20.396 1.352 1.00 92.06 256 ILE A O 1
ATOM 2020 N N . ARG A 1 257 ? -21.777 19.814 2.903 1.00 92.38 257 ARG A N 1
ATOM 2021 C CA . ARG A 1 257 ? -22.940 20.229 2.106 1.00 92.38 257 ARG A CA 1
ATOM 2022 C C . ARG A 1 257 ? -22.996 21.743 1.947 1.00 92.38 257 ARG A C 1
ATOM 2024 O O . ARG A 1 257 ? -23.262 22.195 0.842 1.00 92.38 257 ARG A O 1
ATOM 2031 N N . ASP A 1 258 ? -22.706 22.485 3.011 1.00 92.06 258 ASP A N 1
ATOM 2032 C CA . ASP A 1 258 ? -22.708 23.951 2.987 1.00 92.06 258 ASP A CA 1
ATOM 2033 C C . ASP A 1 258 ? -21.615 24.510 2.062 1.00 92.06 258 ASP A C 1
ATOM 2035 O O . ASP A 1 258 ? -21.833 25.505 1.388 1.00 92.06 258 ASP A O 1
ATOM 2039 N N . LEU A 1 259 ? -20.456 23.845 1.979 1.00 89.50 259 LEU A N 1
ATOM 2040 C CA . LEU A 1 259 ? -19.344 24.246 1.107 1.00 89.50 259 LEU A CA 1
ATOM 2041 C C . LEU A 1 259 ? -19.589 23.940 -0.383 1.00 89.50 259 LEU A C 1
ATOM 2043 O O . LEU A 1 259 ? -18.891 24.466 -1.245 1.00 89.50 259 LEU A O 1
ATOM 2047 N N . ALA A 1 260 ? -20.546 23.060 -0.685 1.00 80.38 260 ALA A N 1
ATOM 2048 C CA . ALA A 1 260 ? -20.899 22.665 -2.047 1.00 80.38 260 ALA A CA 1
ATOM 2049 C C . ALA A 1 260 ? -22.024 23.518 -2.670 1.00 80.38 260 ALA A C 1
ATOM 2051 O O . ALA A 1 260 ? -22.361 23.292 -3.834 1.00 80.38 260 ALA A O 1
ATOM 2052 N N . GLN A 1 261 ? -22.622 24.435 -1.899 1.00 71.94 261 GLN A N 1
ATOM 2053 C CA . GLN A 1 261 ? -23.641 25.396 -2.342 1.00 71.94 261 GLN A CA 1
ATOM 2054 C C . GLN A 1 261 ? -23.002 26.728 -2.736 1.00 71.94 261 GLN A C 1
ATOM 2056 O O . GLN A 1 261 ? -23.519 27.339 -3.697 1.00 71.94 261 GLN A O 1
#

Foldseek 3Di:
DKKWKKKWFFLDDDDPVRVVVVQVVQLVLLVVLVKFWEWEDDPRMIIIMIDDDPVSVVVVVVVVQPDNRTHPMDTPDMDPDDPDDPGNPGSYHYYYLVPPPPLVSQDFQDDDPPDTHGDDDLLCLVVVQVVVLVVLLVLVVQLVVDDLLDVSVLDAAAWFAEDDDWDFAWDDDPVDTRGHIDDPRSVRRVVQSVCCLVFQFRYKYFCRSVVSDPDDQKDWDAWDDPPPDPDITTMMHGNDPSGGRPDHNVRSVVSSVVSVD